Protein AF-0000000066877853 (afdb_homodimer)

Sequence (380 aa):
MTELADKKSDDESFGIFQPLDYSFLNIKNLSDLPVCSPRIIPSINSVIKKDINGKWISQTLKINNNQIEDISTLPIVVYELLGDTSNLTWLDLSCNNIPSIPNSFSSLKHLKIIYMHGNKIATFQEVIKLRQLPKLTKLTLHGNPIEKEKGYFHTVLSILPNLVTLDFTGISRADKQTAALIRRPGQNKHMTELADKKSDDESFGIFQPLDYSFLNIKNLSDLPVCSPRIIPSINSVIKKDINGKWISQTLKINNNQIEDISTLPIVVYELLGDTSNLTWLDLSCNNIPSIPNSFSSLKHLKIIYMHGNKIATFQEVIKLRQLPKLTKLTLHGNPIEKEKGYFHTVLSILPNLVTLDFTGISRADKQTAALIRRPGQNKH

Nearest PDB structures (foldseek):
  8axj-assembly1_A  TM=9.247E-01  e=4.034E-09  Trypanosoma brucei brucei TREU927
  7evo-assembly1_F  TM=8.027E-01  e=3.132E-08  Homo sapiens
  6f4j-assembly2_B  TM=7.602E-01  e=1.054E-08  Drosophila melanogaster
  8c6j-assembly1_W  TM=7.806E-01  e=1.282E-07  Homo sapiens
  6mky-assembly1_A  TM=6.432E-01  e=9.276E-09  Homo sapiens

InterPro domains:
  IPR001611 Leucine-rich repeat [PF13855] (60-121)
  IPR001611 Leucine-rich repeat [PS51450] (87-108)
  IPR032675 Leucine-rich repeat domain superfamily [G3DSA:3.80.10.10] (17-189)

Solvent-accessible surface area (backbone atoms only — not comparable to full-atom values): 20654 Å² total; per-residue (Å²): 137,80,79,75,71,76,72,68,65,83,70,69,74,67,68,85,55,52,66,45,34,47,52,52,64,70,44,50,52,63,85,49,52,83,79,49,80,57,63,77,56,80,44,89,84,48,70,77,50,62,49,97,86,68,20,40,56,40,34,31,44,32,49,22,48,29,51,33,44,63,63,63,59,44,58,59,45,40,27,68,42,42,66,36,39,70,46,37,30,35,40,32,49,22,37,30,48,33,49,66,65,51,77,55,54,50,65,36,45,43,27,29,33,42,36,42,22,35,24,44,36,57,52,67,72,45,57,52,58,54,58,55,30,78,47,40,26,36,40,30,47,52,55,14,60,33,57,74,41,88,59,36,70,43,52,51,36,40,64,42,70,67,44,46,26,51,61,87,33,71,60,50,72,68,52,50,54,56,9,53,54,64,68,55,65,84,80,62,89,120,138,81,80,75,74,77,73,69,68,84,70,68,77,69,67,87,55,52,64,45,33,46,52,52,65,70,42,51,53,60,86,51,51,83,79,46,80,57,63,78,54,81,44,88,84,48,70,77,49,60,49,98,86,68,19,39,56,38,35,30,43,33,49,22,46,30,52,33,44,62,63,62,59,45,57,59,44,38,27,68,43,42,66,36,38,70,45,37,31,35,40,32,50,22,38,30,48,34,50,66,63,51,76,54,54,50,66,37,45,43,26,29,32,40,34,40,21,34,25,44,36,57,53,68,72,46,58,52,59,54,60,53,30,79,48,39,26,35,40,28,46,52,56,14,60,33,56,74,42,86,59,37,69,42,51,51,37,40,64,41,70,65,44,46,27,51,63,89,33,70,60,48,71,67,52,50,53,55,9,54,55,65,68,54,67,86,77,63,90,121

Radius of gyration: 23.21 Å; Cα contacts (8 Å, |Δi|>4): 748; chains: 2; bounding box: 74×70×71 Å

Foldseek 3Di:
DDPPPPCPPPPVPPPPADAQAQAPVQDADLVCVLVDHTDDDPPPPDDFDADPVRATQGQHYHHAHYAYADCLCVQVSCCSRHVALLSHAYYEHDQYAYAADDLSCLRNQNHAEYEHANYAHADCVRLLSCVSRPNHAYYEHHNYNLVPDPPSQLCSCLSPVNHQYYNNDGDDPVSSVVSVVVNDPPPDDD/DDPPPPCPPPPPPPPPADAQAQAPVQDAELVCVLVDHTDDDPPPPDDFDADPVRATQGQHYHHAHYAYADCLCVQVSCCSRHVALLSHAYYEHDQYAYAADDLSCLRNQNHAEYEHANYAHADCVRLLSCVSRPNHAYYEHHNYNLVPDPPSQLCSCLSPVNHQYYNNDGDDPVSSVVSVVVNDPPPDDD

Organism: Schistosoma mansoni (NCBI:txid6183)

Secondary structure (DSSP, 8-state):
----------------PPPEE-TTS----GGGGGGSPPPP---TT-PPPB-TTS-B--SEEE--SS-----TTHHHHHHHHHS-GGG--EEE--SS------GGGGG-TT--EEE--SS----HHHHHGGGG-TT--EEE-TTSGGGGSTTHHHHHHHH-TT-SEETTEEPPHHHHHHHHHHHS------/----------------PPPEE-TTS----GGGGGGSPPPP---TT-PPPB-TTS-B--SEEE--SS-----TTHHHHHHHHHS-GGG--EEE--SS------GGGGG-TT--EEE--SS----HHHHHGGGG-TT--EEE-TTSGGGGSTTHHHHHHHH-TT-SEETTEEPPHHHHHHHHHHHS------

Structure (mmCIF, N/CA/C/O backbone):
data_AF-0000000066877853-model_v1
#
loop_
_entity.id
_entity.type
_entity.pdbx_description
1 polymer 'Leucine-rich repeat-containing protein 51'
#
loop_
_atom_site.group_PDB
_atom_site.id
_atom_site.type_symbol
_atom_site.label_atom_id
_atom_site.label_alt_id
_atom_site.label_comp_id
_atom_site.label_asym_id
_atom_site.label_entity_id
_atom_site.label_seq_id
_atom_site.pdbx_PDB_ins_code
_atom_site.Cartn_x
_atom_site.Cartn_y
_atom_site.Cartn_z
_atom_site.occupancy
_atom_site.B_iso_or_equiv
_atom_site.auth_seq_id
_atom_site.auth_comp_id
_atom_site.auth_asym_id
_atom_site.auth_atom_id
_atom_site.pdbx_PDB_model_num
ATOM 1 N N . MET A 1 1 ? 7.5 -40.062 33.75 1 27.39 1 MET A N 1
ATOM 2 C CA . MET A 1 1 ? 8.688 -39.281 33.406 1 27.39 1 MET A CA 1
ATOM 3 C C . MET A 1 1 ? 8.555 -38.656 32 1 27.39 1 MET A C 1
ATOM 5 O O . MET A 1 1 ? 8.883 -39.312 31 1 27.39 1 MET A O 1
ATOM 9 N N . THR A 1 2 ? 7.441 -37.969 31.719 1 29.34 2 THR A N 1
ATOM 10 C CA . THR A 1 2 ? 6.773 -37.531 30.5 1 29.34 2 THR A CA 1
ATOM 11 C C . THR A 1 2 ? 7.609 -36.5 29.766 1 29.34 2 THR A C 1
ATOM 13 O O . THR A 1 2 ? 7.969 -35.469 30.328 1 29.34 2 THR A O 1
ATOM 16 N N . GLU A 1 3 ? 8.453 -36.938 28.734 1 29.39 3 GLU A N 1
ATOM 17 C CA . GLU A 1 3 ? 9.375 -36.219 27.875 1 29.39 3 GLU A CA 1
ATOM 18 C C . GLU A 1 3 ? 8.695 -35 27.25 1 29.39 3 GLU A C 1
ATOM 20 O O . GLU A 1 3 ? 7.715 -35.156 26.516 1 29.39 3 GLU A O 1
ATOM 25 N N . LEU A 1 4 ? 8.5 -33.938 28.062 1 26.89 4 LEU A N 1
ATOM 26 C CA . LEU A 1 4 ? 8.047 -32.625 27.578 1 26.89 4 LEU A CA 1
ATOM 27 C C . LEU A 1 4 ? 8.781 -32.25 26.297 1 26.89 4 LEU A C 1
ATOM 29 O O . LEU A 1 4 ? 9.992 -32 26.328 1 26.89 4 LEU A O 1
ATOM 33 N N . ALA A 1 5 ? 8.414 -32.938 25.219 1 30.2 5 ALA A N 1
ATOM 34 C CA . ALA A 1 5 ? 8.93 -32.625 23.891 1 30.2 5 ALA A CA 1
ATOM 35 C C . ALA A 1 5 ? 9.039 -31.109 23.688 1 30.2 5 ALA A C 1
ATOM 37 O O . ALA A 1 5 ? 8.094 -30.375 23.953 1 30.2 5 ALA A O 1
ATOM 38 N N . ASP A 1 6 ? 10.25 -30.562 23.875 1 29.42 6 ASP A N 1
ATOM 39 C CA . ASP A 1 6 ? 10.719 -29.219 23.609 1 29.42 6 ASP A CA 1
ATOM 40 C C . ASP A 1 6 ? 10.195 -28.719 22.266 1 29.42 6 ASP A C 1
ATOM 42 O O . ASP A 1 6 ? 10.617 -29.188 21.203 1 29.42 6 ASP A O 1
ATOM 46 N N . LYS A 1 7 ? 8.875 -28.609 22.141 1 27.59 7 LYS A N 1
ATOM 47 C CA . LYS A 1 7 ? 8.312 -27.969 20.969 1 27.59 7 LYS A CA 1
ATOM 48 C C . LYS A 1 7 ? 9.094 -26.703 20.609 1 27.59 7 LYS A C 1
ATOM 50 O O . LYS A 1 7 ? 8.805 -25.625 21.141 1 27.59 7 LYS A O 1
ATOM 55 N N . LYS A 1 8 ? 10.422 -26.766 20.734 1 31.17 8 LYS A N 1
ATOM 56 C CA . LYS A 1 8 ? 11.133 -25.672 20.078 1 31.17 8 LYS A CA 1
ATOM 57 C C . LYS A 1 8 ? 10.492 -25.328 18.734 1 31.17 8 LYS A C 1
ATOM 59 O O . LYS A 1 8 ? 10.445 -26.156 17.828 1 31.17 8 LYS A O 1
ATOM 64 N N . SER A 1 9 ? 9.414 -24.703 18.781 1 30.25 9 SER A N 1
ATOM 65 C CA . SER A 1 9 ? 8.766 -24.125 17.609 1 30.25 9 SER A CA 1
ATOM 66 C C . SER A 1 9 ? 9.789 -23.719 16.547 1 30.25 9 SER A C 1
ATOM 68 O O . SER A 1 9 ? 10.883 -23.266 16.891 1 30.25 9 SER A O 1
ATOM 70 N N . ASP A 1 10 ? 10.031 -24.422 15.492 1 32.09 10 ASP A N 1
ATOM 71 C CA . ASP A 1 10 ? 10.781 -24.062 14.297 1 32.09 10 ASP A CA 1
ATOM 72 C C . ASP A 1 10 ? 10.75 -22.547 14.078 1 32.09 10 ASP A C 1
ATOM 74 O O . ASP A 1 10 ? 9.773 -22 13.547 1 32.09 10 ASP A O 1
ATOM 78 N N . ASP A 1 11 ? 11.031 -21.719 15.047 1 33.88 11 ASP A N 1
ATOM 79 C CA . ASP A 1 11 ? 11.43 -20.328 14.898 1 33.88 11 ASP A CA 1
ATOM 80 C C . ASP A 1 11 ? 12.328 -20.141 13.68 1 33.88 11 ASP A C 1
ATOM 82 O O . ASP A 1 11 ? 13.539 -20.375 13.75 1 33.88 11 ASP A O 1
ATOM 86 N N . GLU A 1 12 ? 12.094 -20.719 12.477 1 36.66 12 GLU A N 1
ATOM 87 C CA . GLU A 1 12 ? 12.852 -20.359 11.273 1 36.66 12 GLU A CA 1
ATOM 88 C C . GLU A 1 12 ? 13.398 -18.938 11.375 1 36.66 12 GLU A C 1
ATOM 90 O O . GLU A 1 12 ? 12.672 -18 11.75 1 36.66 12 GLU A O 1
ATOM 95 N N . SER A 1 13 ? 14.469 -18.672 11.859 1 37.09 13 SER A N 1
ATOM 96 C CA . SER A 1 13 ? 15.289 -17.484 11.664 1 37.09 13 SER A CA 1
ATOM 97 C C . SER A 1 13 ? 14.969 -16.797 10.344 1 37.09 13 SER A C 1
ATOM 99 O O . SER A 1 13 ? 15.359 -17.281 9.281 1 37.09 13 SER A O 1
ATOM 101 N N . PHE A 1 14 ? 13.844 -16.656 9.938 1 40.31 14 PHE A N 1
ATOM 102 C CA . PHE A 1 14 ? 13.594 -15.836 8.758 1 40.31 14 PHE A CA 1
ATOM 103 C C . PHE A 1 14 ? 14.555 -14.656 8.703 1 40.31 14 PHE A C 1
ATOM 105 O O . PHE A 1 14 ? 14.484 -13.75 9.539 1 40.31 14 PHE A O 1
ATOM 112 N N . GLY A 1 15 ? 15.797 -14.906 8.555 1 48.47 15 GLY A N 1
ATOM 113 C CA . GLY A 1 15 ? 16.656 -13.766 8.25 1 48.47 15 GLY A CA 1
ATOM 114 C C . GLY A 1 15 ? 15.906 -12.633 7.578 1 48.47 15 GLY A C 1
ATOM 115 O O . GLY A 1 15 ? 14.914 -12.859 6.879 1 48.47 15 GLY A O 1
ATOM 116 N N . ILE A 1 16 ? 15.797 -11.523 8.18 1 60.5 16 ILE A N 1
ATOM 117 C CA . ILE A 1 16 ? 15.125 -10.328 7.691 1 60.5 16 ILE A CA 1
ATOM 118 C C . ILE A 1 16 ? 15.547 -10.047 6.25 1 60.5 16 ILE A C 1
ATOM 120 O O . ILE A 1 16 ? 16.703 -9.711 5.992 1 60.5 16 ILE A O 1
ATOM 124 N N . PHE A 1 17 ? 14.969 -10.805 5.289 1 75.19 17 PHE A N 1
ATOM 125 C CA . PHE A 1 17 ? 15.25 -10.516 3.889 1 75.19 17 PHE A CA 1
ATOM 126 C C . PHE A 1 17 ? 14.664 -9.164 3.484 1 75.19 17 PHE A C 1
ATOM 128 O O . PHE A 1 17 ? 13.547 -8.828 3.865 1 75.19 17 PHE A O 1
ATOM 135 N N . GLN A 1 18 ? 15.578 -8.438 2.961 1 83.81 18 GLN A N 1
ATOM 136 C CA . GLN A 1 18 ? 15.102 -7.195 2.367 1 83.81 18 GLN A CA 1
ATOM 137 C C . GLN A 1 18 ? 14.312 -7.461 1.091 1 83.81 18 GLN A C 1
ATOM 139 O O . GLN A 1 18 ? 14.656 -8.352 0.314 1 83.81 18 GLN A O 1
ATOM 144 N N . PRO A 1 19 ? 13.297 -6.746 0.874 1 90.81 19 PRO A N 1
ATOM 145 C CA . PRO A 1 19 ? 12.516 -6.941 -0.349 1 90.81 19 PRO A CA 1
ATOM 146 C C . PRO A 1 19 ? 13.258 -6.484 -1.604 1 90.81 19 PRO A C 1
ATOM 148 O O . PRO A 1 19 ? 14.031 -5.527 -1.552 1 90.81 19 PRO A O 1
ATOM 151 N N . LEU A 1 20 ? 13.062 -7.258 -2.631 1 93.81 20 LEU A N 1
ATOM 152 C CA . LEU A 1 20 ? 13.453 -6.805 -3.961 1 93.81 20 LEU A CA 1
ATOM 153 C C . LEU A 1 20 ? 12.383 -5.902 -4.559 1 93.81 20 LEU A C 1
ATOM 155 O O . LEU A 1 20 ? 11.305 -6.371 -4.926 1 93.81 20 LEU A O 1
ATOM 159 N N . ASP A 1 21 ? 12.719 -4.602 -4.68 1 94.12 21 ASP A N 1
ATOM 160 C CA . ASP A 1 21 ? 11.688 -3.59 -4.898 1 94.12 21 ASP A CA 1
ATOM 161 C C . ASP A 1 21 ? 11.82 -2.957 -6.281 1 94.12 21 ASP A C 1
ATOM 163 O O . ASP A 1 21 ? 12.812 -2.283 -6.566 1 94.12 21 ASP A O 1
ATOM 167 N N . TYR A 1 22 ? 10.82 -3.174 -7.168 1 96.19 22 TYR A N 1
ATOM 168 C CA . TYR A 1 22 ? 10.734 -2.557 -8.484 1 96.19 22 TYR A CA 1
ATOM 169 C C . TYR A 1 22 ? 9.508 -1.655 -8.586 1 96.19 22 TYR A C 1
ATOM 171 O O . TYR A 1 22 ? 8.945 -1.49 -9.672 1 96.19 22 TYR A O 1
ATOM 179 N N . SER A 1 23 ? 9.078 -1.119 -7.422 1 95.56 23 SER A N 1
ATOM 180 C CA . SER A 1 23 ? 7.902 -0.254 -7.434 1 95.56 23 SER A CA 1
ATOM 181 C C . SER A 1 23 ? 8.219 1.097 -8.07 1 95.56 23 SER A C 1
ATOM 183 O O . SER A 1 23 ? 9.344 1.593 -7.961 1 95.56 23 SER A O 1
ATOM 185 N N . PHE A 1 24 ? 7.227 1.655 -8.797 1 94.38 24 PHE A N 1
ATOM 186 C CA . PHE A 1 24 ? 7.258 3.006 -9.352 1 94.38 24 PHE A CA 1
ATOM 187 C C . PHE A 1 24 ? 8.406 3.162 -10.344 1 94.38 24 PHE A C 1
ATOM 189 O O . PHE A 1 24 ? 9.125 4.164 -10.312 1 94.38 24 PHE A O 1
ATOM 196 N N . LEU A 1 25 ? 8.625 2.139 -11.172 1 93.88 25 LEU A N 1
ATOM 197 C CA . LEU A 1 25 ? 9.695 2.227 -12.164 1 93.88 25 LEU A CA 1
ATOM 198 C C . LEU A 1 25 ? 9.125 2.303 -13.57 1 93.88 25 LEU A C 1
ATOM 200 O O . LEU A 1 25 ? 9.859 2.174 -14.555 1 93.88 25 LEU A O 1
ATOM 204 N N . ASN A 1 26 ? 7.758 2.455 -13.641 1 94.44 26 ASN A N 1
ATOM 205 C CA . ASN A 1 26 ? 7.055 2.59 -14.914 1 94.44 26 ASN A CA 1
ATOM 206 C C . ASN A 1 26 ? 7.305 1.388 -15.82 1 94.44 26 ASN A C 1
ATOM 208 O O . ASN A 1 26 ? 7.516 1.546 -17.031 1 94.44 26 ASN A O 1
ATOM 212 N N . ILE A 1 27 ? 7.363 0.195 -15.266 1 96.56 27 ILE A N 1
ATOM 213 C CA . ILE A 1 27 ? 7.598 -1.048 -15.992 1 96.56 27 ILE A CA 1
ATOM 214 C C . ILE A 1 27 ? 6.316 -1.482 -16.703 1 96.56 27 ILE A C 1
ATOM 216 O O . ILE A 1 27 ? 5.238 -1.47 -16.094 1 96.56 27 ILE A O 1
ATOM 220 N N . LYS A 1 28 ? 6.465 -1.905 -17.922 1 97.38 28 LYS A N 1
ATOM 221 C CA . LYS A 1 28 ? 5.316 -2.357 -18.688 1 97.38 28 LYS A CA 1
ATOM 222 C C . LYS A 1 28 ? 5.352 -3.869 -18.906 1 97.38 28 LYS A C 1
ATOM 224 O O . LYS A 1 28 ? 4.312 -4.531 -18.859 1 97.38 28 LYS A O 1
ATOM 229 N N . ASN A 1 29 ? 6.609 -4.293 -19.094 1 96.81 29 ASN A N 1
ATOM 230 C CA . ASN A 1 29 ? 6.805 -5.711 -19.359 1 96.81 29 ASN A CA 1
ATOM 231 C C . ASN A 1 29 ? 7.633 -6.387 -18.281 1 96.81 29 ASN A C 1
ATOM 233 O O . ASN A 1 29 ? 8.742 -5.945 -17.969 1 96.81 29 ASN A O 1
ATOM 237 N N . LEU A 1 30 ? 7.129 -7.457 -17.781 1 95.75 30 LEU A N 1
ATOM 238 C CA . LEU A 1 30 ? 7.809 -8.172 -16.703 1 95.75 30 LEU A CA 1
ATOM 239 C C . LEU A 1 30 ? 9.18 -8.656 -17.156 1 95.75 30 LEU A C 1
ATOM 241 O O . LEU A 1 30 ? 10.117 -8.695 -16.359 1 95.75 30 LEU A O 1
ATOM 245 N N . SER A 1 31 ? 9.234 -9 -18.375 1 93.19 31 SER A N 1
ATOM 246 C CA . SER A 1 31 ? 10.477 -9.547 -18.906 1 93.19 31 SER A CA 1
ATOM 247 C C . SER A 1 31 ? 11.617 -8.539 -18.828 1 93.19 31 SER A C 1
ATOM 249 O O . SER A 1 31 ? 12.781 -8.898 -18.984 1 93.19 31 SER A O 1
ATOM 251 N N . ASP A 1 32 ? 11.312 -7.305 -18.516 1 94.25 32 ASP A N 1
ATOM 252 C CA . ASP A 1 32 ? 12.328 -6.258 -18.422 1 94.25 32 ASP A CA 1
ATOM 253 C C . ASP A 1 32 ? 12.945 -6.223 -17.031 1 94.25 32 ASP A C 1
ATOM 255 O O . ASP A 1 32 ? 13.992 -5.602 -16.828 1 94.25 32 ASP A O 1
ATOM 259 N N . LEU A 1 33 ? 12.406 -6.848 -16.078 1 94.62 33 LEU A N 1
ATOM 260 C CA . LEU A 1 33 ? 12.797 -6.703 -14.68 1 94.62 33 LEU A CA 1
ATOM 261 C C . LEU A 1 33 ? 14.242 -7.156 -14.469 1 94.62 33 LEU A C 1
ATOM 263 O O . LEU A 1 33 ? 15.023 -6.461 -13.82 1 94.62 33 LEU A O 1
ATOM 267 N N . PRO A 1 34 ? 14.641 -8.289 -15.102 1 91.81 34 PRO A N 1
ATOM 268 C CA . PRO A 1 34 ? 15.992 -8.773 -14.812 1 91.81 34 PRO A CA 1
ATOM 269 C C . PRO A 1 34 ? 17.078 -7.836 -15.328 1 91.81 34 PRO A C 1
ATOM 271 O O . PRO A 1 34 ? 18.219 -7.891 -14.859 1 91.81 34 PRO A O 1
ATOM 274 N N . VAL A 1 35 ? 16.75 -6.98 -16.203 1 91.75 35 VAL A N 1
ATOM 275 C CA . VAL A 1 35 ? 17.766 -6.082 -16.75 1 91.75 35 VAL A CA 1
ATOM 276 C C . VAL A 1 35 ? 17.641 -4.707 -16.094 1 91.75 35 VAL A C 1
ATOM 278 O O . VAL A 1 35 ? 18.484 -3.832 -16.312 1 91.75 35 VAL A O 1
ATOM 281 N N . CYS A 1 36 ? 16.688 -4.512 -15.297 1 91.44 36 CYS A N 1
ATOM 282 C CA . CYS A 1 36 ? 16.484 -3.266 -14.57 1 91.44 36 CYS A CA 1
ATOM 283 C C . CYS A 1 36 ? 17.109 -3.338 -13.18 1 91.44 36 CYS A C 1
ATOM 285 O O . CYS A 1 36 ? 17.172 -4.41 -12.578 1 91.44 36 CYS A O 1
ATOM 287 N N . SER A 1 37 ? 17.562 -2.273 -12.703 1 90.75 37 SER A N 1
ATOM 288 C CA . SER A 1 37 ? 18.047 -2.201 -11.328 1 90.75 37 SER A CA 1
ATOM 289 C C . SER A 1 37 ? 16.891 -1.958 -10.352 1 90.75 37 SER A C 1
ATOM 291 O O . SER A 1 37 ? 16.062 -1.07 -10.57 1 90.75 37 SER A O 1
ATOM 293 N N . PRO A 1 38 ? 16.859 -2.764 -9.344 1 91.75 38 PRO A N 1
ATOM 294 C CA . PRO A 1 38 ? 15.836 -2.494 -8.336 1 91.75 38 PRO A CA 1
ATOM 295 C C . PRO A 1 38 ? 16.062 -1.176 -7.598 1 91.75 38 PRO A C 1
ATOM 297 O O . PRO A 1 38 ? 17.141 -0.583 -7.711 1 91.75 38 PRO A O 1
ATOM 300 N N . ARG A 1 39 ? 15.008 -0.793 -6.938 1 87.38 39 ARG A N 1
ATOM 301 C CA . ARG A 1 39 ? 15.133 0.405 -6.113 1 87.38 39 ARG A CA 1
ATOM 302 C C . ARG A 1 39 ? 16.188 0.209 -5.02 1 87.38 39 ARG A C 1
ATOM 304 O O . ARG A 1 39 ? 16.281 -0.872 -4.434 1 87.38 39 ARG A O 1
ATOM 311 N N . ILE A 1 40 ? 16.906 1.232 -4.875 1 75.94 40 ILE A N 1
ATOM 312 C CA . ILE A 1 40 ? 18 1.168 -3.9 1 75.94 40 ILE A CA 1
ATOM 313 C C . ILE A 1 40 ? 17.5 1.653 -2.541 1 75.94 40 ILE A C 1
ATOM 315 O O . ILE A 1 40 ? 16.781 2.656 -2.457 1 75.94 40 ILE A O 1
ATOM 319 N N . ILE A 1 41 ? 17.656 0.893 -1.6 1 69.62 41 ILE A N 1
ATOM 320 C CA . ILE A 1 41 ? 17.422 1.319 -0.224 1 69.62 41 ILE A CA 1
ATOM 321 C C . ILE A 1 41 ? 18.672 2.006 0.32 1 69.62 41 ILE A C 1
ATOM 323 O O . ILE A 1 41 ? 19.719 1.367 0.493 1 69.62 41 ILE A O 1
ATOM 327 N N . PRO A 1 42 ? 18.547 3.283 0.336 1 67.88 42 PRO A N 1
ATOM 328 C CA . PRO A 1 42 ? 19.781 3.996 0.676 1 67.88 42 PRO A CA 1
ATOM 329 C C . PRO A 1 42 ? 20.25 3.73 2.107 1 67.88 42 PRO A C 1
ATOM 331 O O . PRO A 1 42 ? 21.359 4.094 2.477 1 67.88 42 PRO A O 1
ATOM 334 N N . SER A 1 43 ? 19.422 2.951 2.75 1 64.81 43 SER A N 1
ATOM 335 C CA . SER A 1 43 ? 19.875 2.754 4.125 1 64.81 43 SER A CA 1
ATOM 336 C C . SER A 1 43 ? 21.188 1.978 4.164 1 64.81 43 SER A C 1
ATOM 338 O O . SER A 1 43 ? 21.375 1.016 3.416 1 64.81 43 SER A O 1
ATOM 340 N N . ILE A 1 44 ? 22.172 2.596 4.781 1 58.53 44 ILE A N 1
ATOM 341 C CA . ILE A 1 44 ? 23.531 2.059 4.879 1 58.53 44 ILE A CA 1
ATOM 342 C C . ILE A 1 44 ? 23.469 0.566 5.199 1 58.53 44 ILE A C 1
ATOM 344 O O . ILE A 1 44 ? 24.312 -0.205 4.746 1 58.53 44 ILE A O 1
ATOM 348 N N . ASN A 1 45 ? 22.547 0.092 5.859 1 59.5 45 ASN A N 1
ATOM 349 C CA . ASN A 1 45 ? 22.484 -1.285 6.336 1 59.5 45 ASN A CA 1
ATOM 350 C C . ASN A 1 45 ? 21.641 -2.162 5.426 1 59.5 45 ASN A C 1
ATOM 352 O O . ASN A 1 45 ? 21.516 -3.369 5.648 1 59.5 45 ASN A O 1
ATOM 356 N N . SER A 1 46 ? 21.172 -1.428 4.383 1 64 46 SER A N 1
ATOM 357 C CA . SER A 1 46 ? 20.172 -2.252 3.707 1 64 46 SER A CA 1
ATOM 358 C C . SER A 1 46 ? 20.625 -2.633 2.305 1 64 46 SER A C 1
ATOM 360 O O . SER A 1 46 ? 20.625 -1.797 1.397 1 64 46 SER A O 1
ATOM 362 N N . VAL A 1 47 ? 21.609 -3.549 2.207 1 71.12 47 VAL A N 1
ATOM 363 C CA . VAL A 1 47 ? 21.969 -4.047 0.885 1 71.12 47 VAL A CA 1
ATOM 364 C C . VAL A 1 47 ? 21.375 -5.43 0.664 1 71.12 47 VAL A C 1
ATOM 366 O O . VAL A 1 47 ? 21.375 -6.27 1.567 1 71.12 47 VAL A O 1
ATOM 369 N N . ILE A 1 48 ? 20.703 -5.508 -0.41 1 83.81 48 ILE A N 1
ATOM 370 C CA . ILE A 1 48 ? 20.25 -6.836 -0.793 1 83.81 48 ILE A CA 1
ATOM 371 C C . ILE A 1 48 ? 21.406 -7.637 -1.371 1 83.81 48 ILE A C 1
ATOM 373 O O . ILE A 1 48 ? 22.125 -7.156 -2.254 1 83.81 48 ILE A O 1
ATOM 377 N N . LYS A 1 49 ? 21.578 -8.805 -0.829 1 87.75 49 LYS A N 1
ATOM 378 C CA . LYS A 1 49 ? 22.719 -9.633 -1.222 1 87.75 49 LYS A CA 1
ATOM 379 C C . LYS A 1 49 ? 22.359 -10.539 -2.393 1 87.75 49 LYS A C 1
ATOM 381 O O . LYS A 1 49 ? 21.172 -10.781 -2.662 1 87.75 49 LYS A O 1
ATOM 386 N N . LYS A 1 50 ? 23.438 -10.938 -3.064 1 92.75 50 LYS A N 1
ATOM 387 C CA . LYS A 1 50 ? 23.312 -11.93 -4.129 1 92.75 50 LYS A CA 1
ATOM 388 C C . LYS A 1 50 ? 24.078 -13.203 -3.779 1 92.75 50 LYS A C 1
ATOM 390 O O . LYS A 1 50 ? 25.078 -13.156 -3.061 1 92.75 50 LYS A O 1
ATOM 395 N N . ASP A 1 51 ? 23.547 -14.367 -4.262 1 93.56 51 ASP A N 1
ATOM 396 C CA . ASP A 1 51 ? 24.234 -15.633 -4.027 1 93.56 51 ASP A CA 1
ATOM 397 C C . ASP A 1 51 ? 25.375 -15.836 -5.023 1 93.56 51 ASP A C 1
ATOM 399 O O . ASP A 1 51 ? 25.703 -14.93 -5.793 1 93.56 51 ASP A O 1
ATOM 403 N N . ILE A 1 52 ? 25.984 -16.953 -4.992 1 94.81 52 ILE A N 1
ATOM 404 C CA . ILE A 1 52 ? 27.172 -17.25 -5.781 1 94.81 52 ILE A CA 1
ATOM 405 C C . ILE A 1 52 ? 26.828 -17.25 -7.266 1 94.81 52 ILE A C 1
ATOM 407 O O . ILE A 1 52 ? 27.688 -17.031 -8.117 1 94.81 52 ILE A O 1
ATOM 411 N N . ASN A 1 53 ? 25.578 -17.5 -7.594 1 95.25 53 ASN A N 1
ATOM 412 C CA . ASN A 1 53 ? 25.125 -17.547 -8.984 1 95.25 53 ASN A CA 1
ATOM 413 C C . ASN A 1 53 ? 24.594 -16.203 -9.453 1 95.25 53 ASN A C 1
ATOM 415 O O . ASN A 1 53 ? 24.047 -16.094 -10.555 1 95.25 53 ASN A O 1
ATOM 419 N N . GLY A 1 54 ? 24.594 -15.203 -8.594 1 94.62 54 GLY A N 1
ATOM 420 C CA . GLY A 1 54 ? 24.172 -13.867 -8.977 1 94.62 54 GLY A CA 1
ATOM 421 C C . GLY A 1 54 ? 22.688 -13.633 -8.773 1 94.62 54 GLY A C 1
ATOM 422 O O . GLY A 1 54 ? 22.125 -12.664 -9.305 1 94.62 54 GLY A O 1
ATOM 423 N N . LYS A 1 55 ? 22.109 -14.492 -8.055 1 95.81 55 LYS A N 1
ATOM 424 C CA . LYS A 1 55 ? 20.672 -14.344 -7.793 1 95.81 55 LYS A CA 1
ATOM 425 C C . LYS A 1 55 ? 20.438 -13.609 -6.48 1 95.81 55 LYS A C 1
ATOM 427 O O . LYS A 1 55 ? 21.172 -13.805 -5.508 1 95.81 55 LYS A O 1
ATOM 432 N N . TRP A 1 56 ? 19.391 -12.805 -6.488 1 94.44 56 TRP A N 1
ATOM 433 C CA . TRP A 1 56 ? 19.062 -12.031 -5.293 1 94.44 56 TRP A CA 1
ATOM 434 C C . TRP A 1 56 ? 18.594 -12.938 -4.164 1 94.44 56 TRP A C 1
ATOM 436 O O . TRP A 1 56 ? 17.812 -13.867 -4.391 1 94.44 56 TRP A O 1
ATOM 446 N N . ILE A 1 57 ? 19.078 -12.625 -3.041 1 93.81 57 ILE A N 1
ATOM 447 C CA . ILE A 1 57 ? 18.609 -13.344 -1.86 1 93.81 57 ILE A CA 1
ATOM 448 C C . ILE A 1 57 ? 17.453 -12.578 -1.212 1 93.81 57 ILE A C 1
ATOM 450 O O . ILE A 1 57 ? 17.672 -11.703 -0.372 1 93.81 57 ILE A O 1
A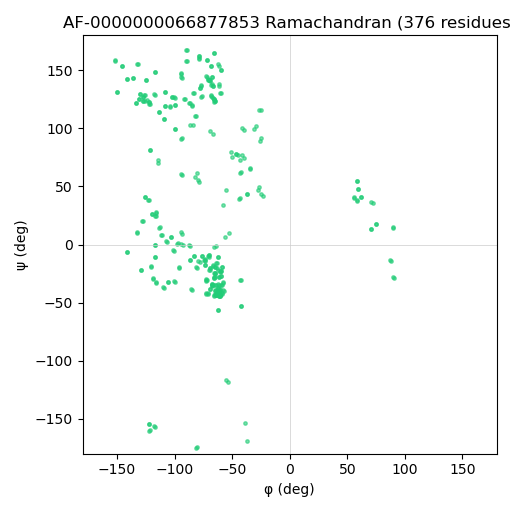TOM 454 N N . SER A 1 58 ? 16.25 -12.852 -1.565 1 94.44 58 SER A N 1
ATOM 455 C CA . SER A 1 58 ? 15.023 -12.234 -1.057 1 94.44 58 SER A CA 1
ATOM 456 C C . SER A 1 58 ? 13.844 -13.195 -1.146 1 94.44 58 SER A C 1
ATOM 458 O O . SER A 1 58 ? 13.898 -14.195 -1.873 1 94.44 58 SER A O 1
ATOM 460 N N . GLN A 1 59 ? 12.906 -12.875 -0.344 1 95.94 59 GLN A N 1
ATOM 461 C CA . GLN A 1 59 ? 11.672 -13.656 -0.389 1 95.94 59 GLN A CA 1
ATOM 462 C C . GLN A 1 59 ? 10.492 -12.789 -0.795 1 95.94 59 GLN A C 1
ATOM 464 O O . GLN A 1 59 ? 9.352 -13.258 -0.83 1 95.94 59 GLN A O 1
ATOM 469 N N . THR A 1 60 ? 10.766 -11.562 -1.017 1 95.5 60 THR A N 1
ATOM 470 C CA . THR A 1 60 ? 9.734 -10.578 -1.316 1 95.5 60 THR A CA 1
ATOM 471 C C . THR A 1 60 ? 10.047 -9.844 -2.617 1 95.5 60 THR A C 1
ATOM 473 O O . THR A 1 60 ? 11.172 -9.398 -2.826 1 95.5 60 THR A O 1
ATOM 476 N N . LEU A 1 61 ? 9.062 -9.828 -3.486 1 97 61 LEU A N 1
ATOM 477 C CA . LEU A 1 61 ? 9.172 -9.086 -4.738 1 97 61 LEU A CA 1
ATOM 478 C C . LEU A 1 61 ? 8.062 -8.047 -4.852 1 97 61 LEU A C 1
ATOM 480 O O . LEU A 1 61 ? 6.875 -8.383 -4.773 1 97 61 LEU A O 1
ATOM 484 N N . LYS A 1 62 ? 8.492 -6.816 -4.98 1 96.69 62 LYS A N 1
ATOM 485 C CA . LYS A 1 62 ? 7.543 -5.715 -5.141 1 96.69 62 LYS A CA 1
ATOM 486 C C . LYS A 1 62 ? 7.574 -5.164 -6.562 1 96.69 62 LYS A C 1
ATOM 488 O O . LYS A 1 62 ? 8.617 -4.711 -7.035 1 96.69 62 LYS A O 1
ATOM 493 N N . ILE A 1 63 ? 6.438 -5.258 -7.215 1 97.88 63 ILE A N 1
ATOM 494 C CA . ILE A 1 63 ? 6.312 -4.758 -8.578 1 97.88 63 ILE A CA 1
ATOM 495 C C . ILE A 1 63 ? 5.109 -3.818 -8.672 1 97.88 63 ILE A C 1
ATOM 497 O O . ILE A 1 63 ? 4.539 -3.643 -9.75 1 97.88 63 ILE A O 1
ATOM 501 N N . ASN A 1 64 ? 4.684 -3.314 -7.582 1 97.44 64 ASN A N 1
ATOM 502 C CA . ASN A 1 64 ? 3.486 -2.484 -7.523 1 97.44 64 ASN A CA 1
ATOM 503 C C . ASN A 1 64 ? 3.723 -1.113 -8.148 1 97.44 64 ASN A C 1
ATOM 505 O O . ASN A 1 64 ? 4.867 -0.667 -8.266 1 97.44 64 ASN A O 1
ATOM 509 N N . ASN A 1 65 ? 2.645 -0.436 -8.547 1 96.5 65 ASN A N 1
ATOM 510 C CA . ASN A 1 65 ? 2.631 0.92 -9.086 1 96.5 65 ASN A CA 1
ATOM 511 C C . ASN A 1 65 ? 3.486 1.032 -10.344 1 96.5 65 ASN A C 1
ATOM 513 O O . ASN A 1 65 ? 4.352 1.904 -10.438 1 96.5 65 ASN A O 1
ATOM 517 N N . ASN A 1 66 ? 3.258 0.075 -11.219 1 97.19 66 ASN A N 1
ATOM 518 C CA . ASN A 1 66 ? 3.783 0.071 -12.578 1 97.19 66 ASN A CA 1
ATOM 519 C C . ASN A 1 66 ? 2.662 0.015 -13.617 1 97.19 66 ASN A C 1
ATOM 521 O O . ASN A 1 66 ? 1.542 0.453 -13.344 1 97.19 66 ASN A O 1
ATOM 525 N N . GLN A 1 67 ? 2.992 -0.399 -14.82 1 97.81 67 GLN A N 1
ATOM 526 C CA . GLN A 1 67 ? 2.008 -0.474 -15.891 1 97.81 67 GLN A CA 1
ATOM 527 C C . GLN A 1 67 ? 1.923 -1.887 -16.469 1 97.81 67 GLN A C 1
ATOM 529 O O . GLN A 1 67 ? 1.799 -2.064 -17.672 1 97.81 67 GLN A O 1
ATOM 534 N N . ILE A 1 68 ? 2.018 -2.863 -15.641 1 98.19 68 ILE A N 1
ATOM 535 C CA . ILE A 1 68 ? 2.061 -4.258 -16.062 1 98.19 68 ILE A CA 1
ATOM 536 C C . ILE A 1 68 ? 0.654 -4.73 -16.422 1 98.19 68 ILE A C 1
ATOM 538 O O . ILE A 1 68 ? -0.294 -4.504 -15.672 1 98.19 68 ILE A O 1
ATOM 542 N N . GLU A 1 69 ? 0.552 -5.406 -17.516 1 98.19 69 GLU A N 1
ATOM 543 C CA . GLU A 1 69 ? -0.74 -5.918 -17.969 1 98.19 69 GLU A CA 1
ATOM 544 C C . GLU A 1 69 ? -0.746 -7.441 -18 1 98.19 69 GLU A C 1
ATOM 546 O O . GLU A 1 69 ? -1.791 -8.07 -17.812 1 98.19 69 GLU A O 1
ATOM 551 N N . ASP A 1 70 ? 0.39 -7.965 -18.297 1 97.94 70 ASP A N 1
ATOM 552 C CA . ASP A 1 70 ? 0.529 -9.406 -18.469 1 97.94 70 ASP A CA 1
ATOM 553 C C . ASP A 1 70 ? 1.57 -9.984 -17.516 1 97.94 70 ASP A C 1
ATOM 555 O O . ASP A 1 70 ? 2.734 -9.57 -17.547 1 97.94 70 ASP A O 1
ATOM 559 N N . ILE A 1 71 ? 1.111 -10.977 -16.672 1 97.56 71 ILE A N 1
ATOM 560 C CA . ILE A 1 71 ? 2.035 -11.531 -15.695 1 97.56 71 ILE A CA 1
ATOM 561 C C . ILE A 1 71 ? 2.277 -13.016 -15.992 1 97.56 71 ILE A C 1
ATOM 563 O O . ILE A 1 71 ? 2.637 -13.781 -15.094 1 97.56 71 ILE A O 1
ATOM 567 N N . SER A 1 72 ? 2.109 -13.469 -17.219 1 96.69 72 SER A N 1
ATOM 568 C CA . SER A 1 72 ? 2.256 -14.867 -17.609 1 96.69 72 SER A CA 1
ATOM 569 C C . SER A 1 72 ? 3.695 -15.344 -17.453 1 96.69 72 SER A C 1
ATOM 571 O O . SER A 1 72 ? 3.943 -16.516 -17.188 1 96.69 72 SER A O 1
ATOM 573 N N . THR A 1 73 ? 4.625 -14.414 -17.594 1 96.69 73 THR A N 1
ATOM 574 C CA . THR A 1 73 ? 6.039 -14.773 -17.562 1 96.69 73 THR A CA 1
ATOM 575 C C . THR A 1 73 ? 6.598 -14.609 -16.141 1 96.69 73 THR A C 1
ATOM 577 O O . THR A 1 73 ? 7.801 -14.758 -15.93 1 96.69 73 THR A O 1
ATOM 580 N N . LEU A 1 74 ? 5.789 -14.375 -15.141 1 97.56 74 LEU A N 1
ATOM 581 C CA . LEU A 1 74 ? 6.227 -14.07 -13.781 1 97.56 74 LEU A CA 1
ATOM 582 C C . LEU A 1 74 ? 7.086 -15.203 -13.227 1 97.56 74 LEU A C 1
ATOM 584 O O . LEU A 1 74 ? 8.164 -14.953 -12.672 1 97.56 74 LEU A O 1
ATOM 588 N N . PRO A 1 75 ? 6.68 -16.5 -13.461 1 97.12 75 PRO A N 1
ATOM 589 C CA . PRO A 1 75 ? 7.52 -17.562 -12.898 1 97.12 75 PRO A CA 1
ATOM 590 C C . PRO A 1 75 ? 8.93 -17.562 -13.477 1 97.12 75 PRO A C 1
ATOM 592 O O . PRO A 1 75 ? 9.898 -17.781 -12.75 1 97.12 75 PRO A O 1
ATOM 595 N N . ILE A 1 76 ? 9.055 -17.281 -14.711 1 97.06 76 ILE A N 1
ATOM 596 C CA . ILE A 1 76 ? 10.352 -17.219 -15.367 1 97.06 76 ILE A CA 1
ATOM 597 C C . ILE A 1 76 ? 11.172 -16.078 -14.797 1 97.06 76 ILE A C 1
ATOM 599 O O . ILE A 1 76 ? 12.352 -16.25 -14.477 1 97.06 76 ILE A O 1
ATOM 603 N N . VAL A 1 77 ? 10.523 -14.992 -14.648 1 97.5 77 VAL A N 1
ATOM 604 C CA . VAL A 1 77 ? 11.18 -13.797 -14.125 1 97.5 77 VAL A CA 1
ATOM 605 C C . VAL A 1 77 ? 11.641 -14.039 -12.695 1 97.5 77 VAL A C 1
ATOM 607 O O . VAL A 1 77 ? 12.758 -13.68 -12.32 1 97.5 77 VAL A O 1
ATOM 610 N N . VAL A 1 78 ? 10.789 -14.656 -11.906 1 97.56 78 VAL A N 1
ATOM 611 C CA . VAL A 1 78 ? 11.125 -14.969 -10.523 1 97.56 78 VAL A CA 1
ATOM 612 C C . VAL A 1 78 ? 12.344 -15.891 -10.484 1 97.56 78 VAL A C 1
ATOM 614 O O . VAL A 1 78 ? 13.266 -15.688 -9.688 1 97.56 78 VAL A O 1
ATOM 617 N N . TYR A 1 79 ? 12.352 -16.859 -11.312 1 96.88 79 TYR A N 1
ATOM 618 C CA . TYR A 1 79 ? 13.492 -17.766 -11.398 1 96.88 79 TYR A CA 1
ATOM 619 C C . TYR A 1 79 ? 14.758 -17 -11.773 1 96.88 79 TYR A C 1
ATOM 621 O O . TYR A 1 79 ? 15.828 -17.234 -11.195 1 96.88 79 TYR A O 1
ATOM 629 N N . GLU A 1 80 ? 14.695 -16.125 -12.695 1 97.06 80 GLU A N 1
ATOM 630 C CA . GLU A 1 80 ? 15.852 -15.344 -13.133 1 97.06 80 GLU A CA 1
ATOM 631 C C . GLU A 1 80 ? 16.359 -14.43 -12.023 1 97.06 80 GLU A C 1
ATOM 633 O O . GLU A 1 80 ? 17.562 -14.211 -11.891 1 97.06 80 GLU A O 1
ATOM 638 N N . LEU A 1 81 ? 15.453 -13.945 -11.25 1 97.19 81 LEU A N 1
ATOM 639 C CA . LEU A 1 81 ? 15.82 -12.969 -10.234 1 97.19 81 LEU A CA 1
ATOM 640 C C . LEU A 1 81 ? 16.281 -13.664 -8.953 1 97.19 81 LEU A C 1
ATOM 642 O O . LEU A 1 81 ? 17.266 -13.25 -8.336 1 97.19 81 LEU A O 1
ATOM 646 N N . LEU A 1 82 ? 15.586 -14.805 -8.602 1 96.69 82 LEU A N 1
ATOM 647 C CA . LEU A 1 82 ? 15.766 -15.352 -7.262 1 96.69 82 LEU A CA 1
ATOM 648 C C . LEU A 1 82 ? 16.375 -16.75 -7.32 1 96.69 82 LEU A C 1
ATOM 650 O O . LEU A 1 82 ? 16.703 -17.328 -6.285 1 96.69 82 LEU A O 1
ATOM 654 N N . GLY A 1 83 ? 16.438 -17.328 -8.484 1 96.12 83 GLY A N 1
ATOM 655 C CA . GLY A 1 83 ? 17.078 -18.625 -8.672 1 96.12 83 GLY A CA 1
ATOM 656 C C . GLY A 1 83 ? 16.109 -19.781 -8.516 1 96.12 83 GLY A C 1
ATOM 657 O O . GLY A 1 83 ? 16.328 -20.859 -9.086 1 96.12 83 GLY A O 1
ATOM 658 N N . ASP A 1 84 ? 15.133 -19.562 -7.727 1 95.62 84 ASP A N 1
ATOM 659 C CA . ASP A 1 84 ? 14.125 -20.578 -7.461 1 95.62 84 ASP A CA 1
ATOM 660 C C . ASP A 1 84 ? 12.766 -19.953 -7.148 1 95.62 84 ASP A C 1
ATOM 662 O O . ASP A 1 84 ? 12.672 -19.062 -6.289 1 95.62 84 ASP A O 1
ATOM 666 N N . THR A 1 85 ? 11.742 -20.438 -7.785 1 95 85 THR A N 1
ATOM 667 C CA . THR A 1 85 ? 10.406 -19.891 -7.594 1 95 85 THR A CA 1
ATOM 668 C C . THR A 1 85 ? 9.922 -20.125 -6.168 1 95 85 THR A C 1
ATOM 670 O O . THR A 1 85 ? 9.078 -19.375 -5.66 1 95 85 THR A O 1
ATOM 673 N N . SER A 1 86 ? 10.477 -21.172 -5.504 1 94.5 86 SER A N 1
ATOM 674 C CA . SER A 1 86 ? 10.078 -21.5 -4.137 1 94.5 86 SER A CA 1
ATOM 675 C C . SER A 1 86 ? 10.594 -20.469 -3.146 1 94.5 86 SER A C 1
ATOM 677 O O . SER A 1 86 ? 10.148 -20.422 -1.997 1 94.5 86 SER A O 1
ATOM 679 N N . ASN A 1 87 ? 11.438 -19.594 -3.582 1 93.81 87 ASN A N 1
ATOM 680 C CA . ASN A 1 87 ? 12 -18.578 -2.711 1 93.81 87 ASN A CA 1
ATOM 681 C C . ASN A 1 87 ? 11.039 -17.391 -2.535 1 93.81 87 ASN A C 1
ATOM 683 O O . ASN A 1 87 ? 11.172 -16.625 -1.589 1 93.81 87 ASN A O 1
ATOM 687 N N . LEU A 1 88 ? 10.141 -17.266 -3.387 1 97.06 88 LEU A N 1
ATOM 688 C CA . LEU A 1 88 ? 9.211 -16.141 -3.324 1 97.06 88 LEU A CA 1
ATOM 689 C C . LEU A 1 88 ? 8.016 -16.484 -2.438 1 97.06 88 LEU A C 1
ATOM 691 O O . LEU A 1 88 ? 7.277 -17.422 -2.719 1 97.06 88 LEU A O 1
ATOM 695 N N . THR A 1 89 ? 7.828 -15.672 -1.392 1 97.5 89 THR A N 1
ATOM 696 C CA . THR A 1 89 ? 6.723 -15.906 -0.469 1 97.5 89 THR A CA 1
ATOM 697 C C . THR A 1 89 ? 5.766 -14.719 -0.459 1 97.5 89 THR A C 1
ATOM 699 O O . THR A 1 89 ? 4.586 -14.867 -0.139 1 97.5 89 THR A O 1
ATOM 702 N N . TRP A 1 90 ? 6.273 -13.57 -0.716 1 97.5 90 TRP A N 1
ATOM 703 C CA . TRP A 1 90 ? 5.469 -12.352 -0.736 1 97.5 90 TRP A CA 1
ATOM 704 C C . TRP A 1 90 ? 5.609 -11.633 -2.07 1 97.5 90 TRP A C 1
ATOM 706 O O . TRP A 1 90 ? 6.719 -11.273 -2.477 1 97.5 90 TRP A O 1
ATOM 716 N N . LEU A 1 91 ? 4.438 -11.383 -2.736 1 98.31 91 LEU A N 1
ATOM 717 C CA . LEU A 1 91 ? 4.406 -10.742 -4.043 1 98.31 91 LEU A CA 1
ATOM 718 C C . LEU A 1 91 ? 3.455 -9.547 -4.043 1 98.31 91 LEU A C 1
ATOM 720 O O . LEU A 1 91 ? 2.273 -9.695 -3.719 1 98.31 91 LEU A O 1
ATOM 724 N N . ASP A 1 92 ? 3.986 -8.438 -4.395 1 98.12 92 ASP A N 1
ATOM 725 C CA . ASP A 1 92 ? 3.162 -7.234 -4.508 1 98.12 92 ASP A CA 1
ATOM 726 C C . ASP A 1 92 ? 2.98 -6.832 -5.969 1 98.12 92 ASP A C 1
ATOM 728 O O . ASP A 1 92 ? 3.9 -6.301 -6.59 1 98.12 92 ASP A O 1
ATOM 732 N N . LEU A 1 93 ? 1.791 -7.023 -6.477 1 98.44 93 LEU A N 1
ATOM 733 C CA . LEU A 1 93 ? 1.421 -6.684 -7.848 1 98.44 93 LEU A CA 1
ATOM 734 C C . LEU A 1 93 ? 0.399 -5.551 -7.867 1 98.44 93 LEU A C 1
ATOM 736 O O . LEU A 1 93 ? -0.233 -5.297 -8.898 1 98.44 93 LEU A O 1
ATOM 740 N N . SER A 1 94 ? 0.231 -4.883 -6.789 1 97.88 94 SER A N 1
ATOM 741 C CA . SER A 1 94 ? -0.867 -3.93 -6.648 1 97.88 94 SER A CA 1
ATOM 742 C C . SER A 1 94 ? -0.668 -2.719 -7.555 1 97.88 94 SER A C 1
ATOM 744 O O . SER A 1 94 ? 0.459 -2.41 -7.945 1 97.88 94 SER A O 1
ATOM 746 N N . CYS A 1 95 ? -1.732 -2.09 -7.926 1 97.12 95 CYS A N 1
ATOM 747 C CA . CYS A 1 95 ? -1.756 -0.844 -8.688 1 97.12 95 CYS A CA 1
ATOM 748 C C . CYS A 1 95 ? -1.029 -1.002 -10.016 1 97.12 95 CYS A C 1
ATOM 750 O O . CYS A 1 95 ? -0.116 -0.234 -10.328 1 97.12 95 CYS A O 1
ATOM 752 N N . ASN A 1 96 ? -1.401 -1.964 -10.797 1 98 96 ASN A N 1
ATOM 753 C CA . ASN A 1 96 ? -1.052 -2.182 -12.195 1 98 96 ASN A CA 1
ATOM 754 C C . ASN A 1 96 ? -2.293 -2.258 -13.078 1 98 96 ASN A C 1
ATOM 756 O O . ASN A 1 96 ? -3.305 -1.613 -12.797 1 98 96 ASN A O 1
ATOM 760 N N . ASN A 1 97 ? -2.168 -2.953 -14.234 1 98.44 97 ASN A N 1
ATOM 761 C CA . ASN A 1 97 ? -3.279 -3.104 -15.164 1 98.44 97 ASN A CA 1
ATOM 762 C C . ASN A 1 97 ? -3.553 -4.574 -15.484 1 98.44 97 ASN A C 1
ATOM 764 O O . ASN A 1 97 ? -3.826 -4.926 -16.625 1 98.44 97 ASN A O 1
ATOM 768 N N . ILE A 1 98 ? -3.492 -5.406 -14.492 1 98.38 98 ILE A N 1
ATOM 769 C CA . ILE A 1 98 ? -3.555 -6.852 -14.68 1 98.38 98 ILE A CA 1
ATOM 770 C C . ILE A 1 98 ? -5.012 -7.301 -14.75 1 98.38 98 ILE A C 1
ATOM 772 O O . ILE A 1 98 ? -5.754 -7.176 -13.773 1 98.38 98 ILE A O 1
ATOM 776 N N . PRO A 1 99 ? -5.43 -7.898 -15.844 1 98.25 99 PRO A N 1
ATOM 777 C CA . PRO A 1 99 ? -6.832 -8.297 -15.977 1 98.25 99 PRO A CA 1
ATOM 778 C C . PRO A 1 99 ? -7.066 -9.758 -15.609 1 98.25 99 PRO A C 1
ATOM 780 O O . PRO A 1 99 ? -8.203 -10.164 -15.367 1 98.25 99 PRO A O 1
ATOM 783 N N . SER A 1 100 ? -5.906 -10.5 -15.656 1 97.5 100 SER A N 1
ATOM 784 C CA . SER A 1 100 ? -6.09 -11.938 -15.539 1 97.5 100 SER A CA 1
ATOM 785 C C . SER A 1 100 ? -4.93 -12.586 -14.797 1 97.5 100 SER A C 1
ATOM 787 O O . SER A 1 100 ? -3.811 -12.07 -14.805 1 97.5 100 SER A O 1
ATOM 789 N N . ILE A 1 101 ? -5.234 -13.727 -14.172 1 96.81 101 ILE A N 1
ATOM 790 C CA . ILE A 1 101 ? -4.242 -14.547 -13.492 1 96.81 101 ILE A CA 1
ATOM 791 C C . ILE A 1 101 ? -3.912 -15.773 -14.344 1 96.81 101 ILE A C 1
ATOM 793 O O . ILE A 1 101 ? -4.777 -16.609 -14.594 1 96.81 101 ILE A O 1
ATOM 797 N N . PRO A 1 102 ? -2.711 -15.875 -14.727 1 94.81 102 PRO A N 1
ATOM 798 C CA . PRO A 1 102 ? -2.371 -16.984 -15.609 1 94.81 102 PRO A CA 1
ATOM 799 C C . PRO A 1 102 ? -2.217 -18.312 -14.859 1 94.81 102 PRO A C 1
ATOM 801 O O . PRO A 1 102 ? -1.983 -18.312 -13.648 1 94.81 102 PRO A O 1
ATOM 804 N N . ASN A 1 103 ? -2.275 -19.406 -15.57 1 93.62 103 ASN A N 1
ATOM 805 C CA . ASN A 1 103 ? -2.1 -20.734 -15 1 93.62 103 ASN A CA 1
ATOM 806 C C . ASN A 1 103 ? -0.662 -20.969 -14.547 1 93.62 103 ASN A C 1
ATOM 808 O O . ASN A 1 103 ? -0.404 -21.828 -13.711 1 93.62 103 ASN A O 1
ATOM 812 N N . SER A 1 104 ? 0.182 -20.172 -15.094 1 92.12 104 SER A N 1
ATOM 813 C CA . SER A 1 104 ? 1.593 -20.312 -14.75 1 92.12 104 SER A CA 1
ATOM 814 C C . SER A 1 104 ? 1.827 -20 -13.273 1 92.12 104 SER A C 1
ATOM 816 O O . SER A 1 104 ? 2.875 -20.359 -12.719 1 92.12 104 SER A O 1
ATOM 818 N N . PHE A 1 105 ? 0.891 -19.359 -12.555 1 93.19 105 PHE A N 1
ATOM 819 C CA . PHE A 1 105 ? 0.999 -19.062 -11.133 1 93.19 105 PHE A CA 1
ATOM 820 C C . PHE A 1 105 ? 1.172 -20.344 -10.32 1 93.19 105 PHE A C 1
ATOM 822 O O . PHE A 1 105 ? 1.656 -20.297 -9.188 1 93.19 105 PHE A O 1
ATOM 829 N N . SER A 1 106 ? 0.803 -21.484 -10.93 1 93.12 106 SER A N 1
ATOM 830 C CA . SER A 1 106 ? 0.87 -22.766 -10.227 1 93.12 106 SER A CA 1
ATOM 831 C C . SER A 1 106 ? 2.305 -23.109 -9.844 1 93.12 106 SER A C 1
ATOM 833 O O . SER A 1 106 ? 2.533 -23.891 -8.922 1 93.12 106 SER A O 1
ATOM 835 N N . SER A 1 107 ? 3.266 -22.484 -10.531 1 95 107 SER A N 1
ATOM 836 C CA . SER A 1 107 ? 4.672 -22.766 -10.25 1 95 107 SER A CA 1
ATOM 837 C C . SER A 1 107 ? 5.141 -22 -9.008 1 95 107 SER A C 1
ATOM 839 O O . SER A 1 107 ? 6.199 -22.312 -8.453 1 95 107 SER A O 1
ATOM 841 N N . LEU A 1 108 ? 4.367 -21.031 -8.57 1 96.38 108 LEU A N 1
ATOM 842 C CA . LEU A 1 108 ? 4.719 -20.219 -7.406 1 96.38 108 LEU A CA 1
ATOM 843 C C . LEU A 1 108 ? 4.082 -20.781 -6.141 1 96.38 108 LEU A C 1
ATOM 845 O O . LEU A 1 108 ? 3.395 -20.062 -5.414 1 96.38 108 LEU A O 1
ATOM 849 N N . LYS A 1 109 ? 4.387 -21.938 -5.805 1 93.19 109 LYS A N 1
ATOM 850 C CA . LYS A 1 109 ? 3.664 -22.766 -4.844 1 93.19 109 LYS A CA 1
ATOM 851 C C . LYS A 1 109 ? 3.908 -22.297 -3.414 1 93.19 109 LYS A C 1
ATOM 853 O O . LYS A 1 109 ? 3.188 -22.688 -2.494 1 93.19 109 LYS A O 1
ATOM 858 N N . HIS A 1 110 ? 4.898 -21.438 -3.201 1 96.62 110 HIS A N 1
ATOM 859 C CA . HIS A 1 110 ? 5.242 -21.031 -1.842 1 96.62 110 HIS A CA 1
ATOM 860 C C . HIS A 1 110 ? 4.723 -19.641 -1.534 1 96.62 110 HIS A C 1
ATOM 862 O O . HIS A 1 110 ? 4.969 -19.109 -0.451 1 96.62 110 HIS A O 1
ATOM 868 N N . LEU A 1 111 ? 3.951 -19.062 -2.451 1 97.44 111 LEU A N 1
ATOM 869 C CA . LEU A 1 111 ? 3.373 -17.734 -2.217 1 97.44 111 LEU A CA 1
ATOM 870 C C . LEU A 1 111 ? 2.391 -17.781 -1.05 1 97.44 111 LEU A C 1
ATOM 872 O O . LEU A 1 111 ? 1.461 -18.578 -1.041 1 97.44 111 LEU A O 1
ATOM 876 N N . LYS A 1 112 ? 2.666 -16.938 -0.09 1 98.31 112 LYS A N 1
ATOM 877 C CA . LYS A 1 112 ? 1.801 -16.812 1.08 1 98.31 112 LYS A CA 1
ATOM 878 C C . LYS A 1 112 ? 0.978 -15.539 1.028 1 98.31 112 LYS A C 1
ATOM 880 O O . LYS A 1 112 ? -0.149 -15.492 1.526 1 98.31 112 LYS A O 1
ATOM 885 N N . ILE A 1 113 ? 1.567 -14.539 0.449 1 98.44 113 ILE A N 1
ATOM 886 C CA . ILE A 1 113 ? 0.956 -13.219 0.407 1 98.44 113 ILE A CA 1
ATOM 887 C C . ILE A 1 113 ? 0.978 -12.688 -1.022 1 98.44 113 ILE A C 1
ATOM 889 O O . ILE A 1 113 ? 2.025 -12.68 -1.674 1 98.44 113 ILE A O 1
ATOM 893 N N . ILE A 1 114 ? -0.182 -12.234 -1.491 1 98.56 114 ILE A N 1
ATOM 894 C CA . ILE A 1 114 ? -0.28 -11.57 -2.789 1 98.56 114 ILE A CA 1
ATOM 895 C C . ILE A 1 114 ? -1.118 -10.305 -2.662 1 98.56 114 ILE A C 1
ATOM 897 O O . ILE A 1 114 ? -2.268 -10.352 -2.215 1 98.56 114 ILE A O 1
ATOM 901 N N . TYR A 1 115 ? -0.559 -9.258 -3 1 97.88 115 TYR A N 1
ATOM 902 C CA . TYR A 1 115 ? -1.308 -8.016 -3.143 1 97.88 115 TYR A CA 1
ATOM 903 C C . TYR A 1 115 ? -1.632 -7.738 -4.605 1 97.88 115 TYR A C 1
ATOM 905 O O . TYR A 1 115 ? -0.728 -7.598 -5.434 1 97.88 115 TYR A O 1
ATOM 913 N N . MET A 1 116 ? -2.908 -7.652 -4.914 1 98.06 116 MET A N 1
ATOM 914 C CA . MET A 1 116 ? -3.348 -7.469 -6.293 1 98.06 116 MET A CA 1
ATOM 915 C C . MET A 1 116 ? -4.395 -6.363 -6.387 1 98.06 116 MET A C 1
ATOM 917 O O . 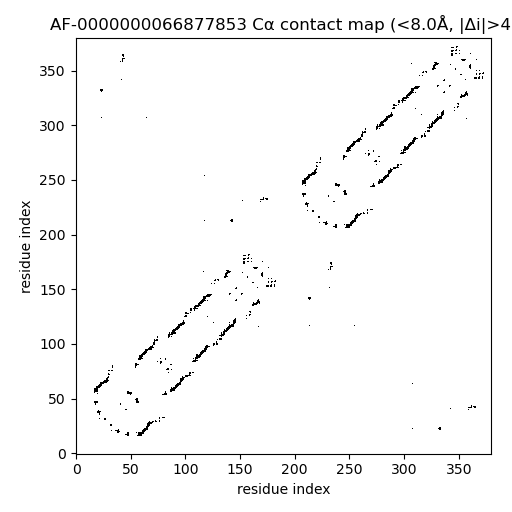MET A 1 116 ? -5.09 -6.246 -7.398 1 98.06 116 MET A O 1
ATOM 921 N N . HIS A 1 117 ? -4.574 -5.625 -5.305 1 97.38 117 HIS A N 1
ATOM 922 C CA . HIS A 1 117 ? -5.551 -4.543 -5.352 1 97.38 117 HIS A CA 1
ATOM 923 C C . HIS A 1 117 ? -5.168 -3.5 -6.395 1 97.38 117 HIS A C 1
ATOM 925 O O . HIS A 1 117 ? -4 -3.393 -6.77 1 97.38 117 HIS A O 1
ATOM 931 N N . GLY A 1 118 ? -6.141 -2.779 -6.891 1 97.31 118 GLY A N 1
ATOM 932 C CA . GLY A 1 118 ? -5.891 -1.728 -7.863 1 97.31 118 GLY A CA 1
ATOM 933 C C . GLY A 1 118 ? -5.48 -2.258 -9.227 1 97.31 118 GLY A C 1
ATOM 934 O O . GLY A 1 118 ? -4.602 -1.692 -9.875 1 97.31 118 GLY A O 1
ATOM 935 N N . ASN A 1 119 ? -6.031 -3.354 -9.648 1 98.12 119 ASN A N 1
ATOM 936 C CA . ASN A 1 119 ? -5.832 -3.908 -10.984 1 98.12 119 ASN A CA 1
ATOM 937 C C . ASN A 1 119 ? -7.141 -3.979 -11.766 1 98.12 119 ASN A C 1
ATOM 939 O O . ASN A 1 119 ? -8.023 -3.141 -11.578 1 98.12 119 ASN A O 1
ATOM 943 N N . LYS A 1 120 ? -7.191 -4.883 -12.766 1 98.56 120 LYS A N 1
ATOM 944 C CA . LYS A 1 120 ? -8.359 -4.922 -13.641 1 98.56 120 LYS A CA 1
ATOM 945 C C . LYS A 1 120 ? -9.047 -6.285 -13.578 1 98.56 120 LYS A C 1
ATOM 947 O O . LYS A 1 120 ? -9.656 -6.723 -14.555 1 98.56 120 LYS A O 1
ATOM 952 N N . ILE A 1 121 ? -8.906 -6.969 -12.5 1 98.38 121 ILE A N 1
ATOM 953 C CA . ILE A 1 121 ? -9.555 -8.258 -12.32 1 98.38 121 ILE A CA 1
ATOM 954 C C . ILE A 1 121 ? -11.062 -8.07 -12.211 1 98.38 121 ILE A C 1
ATOM 956 O O . ILE A 1 121 ? -11.547 -7.371 -11.312 1 98.38 121 ILE A O 1
ATOM 960 N N . ALA A 1 122 ? -11.82 -8.828 -13.039 1 98 122 ALA A N 1
ATOM 961 C CA . ALA A 1 122 ? -13.234 -8.469 -13.164 1 98 122 ALA A CA 1
ATOM 962 C C . ALA A 1 122 ? -14.133 -9.633 -12.75 1 98 122 ALA A C 1
ATOM 964 O O . ALA A 1 122 ? -15.312 -9.43 -12.445 1 98 122 ALA A O 1
ATOM 965 N N . THR A 1 123 ? -13.609 -10.852 -12.719 1 97.44 123 THR A N 1
ATOM 966 C CA . THR A 1 123 ? -14.492 -11.992 -12.516 1 97.44 123 THR A CA 1
ATOM 967 C C . THR A 1 123 ? -13.945 -12.922 -11.438 1 97.44 123 THR A C 1
ATOM 969 O O . THR A 1 123 ? -12.734 -13 -11.242 1 97.44 123 THR A O 1
ATOM 972 N N . PHE A 1 124 ? -14.836 -13.672 -10.828 1 97.44 124 PHE A N 1
ATOM 973 C CA . PHE A 1 124 ? -14.453 -14.648 -9.812 1 97.44 124 PHE A CA 1
ATOM 974 C C . PHE A 1 124 ? -13.703 -15.82 -10.438 1 97.44 124 PHE A C 1
ATOM 976 O O . PHE A 1 124 ? -12.945 -16.516 -9.766 1 97.44 124 PHE A O 1
ATOM 983 N N . GLN A 1 125 ? -13.906 -16 -11.734 1 97.38 125 GLN A N 1
ATOM 984 C CA . GLN A 1 125 ? -13.195 -17.062 -12.438 1 97.38 125 GLN A CA 1
ATOM 985 C C . GLN A 1 125 ? -11.68 -16.859 -12.344 1 97.38 125 GLN A C 1
ATOM 987 O O . GLN A 1 125 ? -10.93 -17.828 -12.242 1 97.38 125 GLN A O 1
ATOM 992 N N . GLU A 1 126 ? -11.305 -15.641 -12.352 1 97.81 126 GLU A N 1
ATOM 993 C CA . GLU A 1 126 ? -9.883 -15.359 -12.188 1 97.81 126 GLU A CA 1
ATOM 994 C C . GLU A 1 126 ? -9.406 -15.688 -10.773 1 97.81 126 GLU A C 1
ATOM 996 O O . GLU A 1 126 ? -8.312 -16.219 -10.586 1 97.81 126 GLU A O 1
ATOM 1001 N N . VAL A 1 127 ? -10.227 -15.414 -9.812 1 97.94 127 VAL A N 1
ATOM 1002 C CA . VAL A 1 127 ? -9.891 -15.664 -8.422 1 97.94 127 VAL A CA 1
ATOM 1003 C C . VAL A 1 127 ? -9.773 -17.172 -8.172 1 97.94 127 VAL A C 1
ATOM 1005 O O . VAL A 1 127 ? -8.914 -17.609 -7.41 1 97.94 127 VAL A O 1
ATOM 1008 N N . ILE A 1 128 ? -10.594 -17.938 -8.852 1 97.69 128 ILE A N 1
ATOM 1009 C CA . ILE A 1 128 ? -10.594 -19.391 -8.719 1 97.69 128 ILE A CA 1
ATOM 1010 C C . ILE A 1 128 ? -9.211 -19.938 -9.07 1 97.69 128 ILE A C 1
ATOM 1012 O O . ILE A 1 128 ? -8.742 -20.906 -8.461 1 97.69 128 ILE A O 1
ATOM 1016 N N . LYS A 1 129 ? -8.547 -19.297 -9.969 1 97.12 129 LYS A N 1
ATOM 1017 C CA . LYS A 1 129 ? -7.23 -19.75 -10.398 1 97.12 129 LYS A CA 1
ATOM 1018 C C . LYS A 1 129 ? -6.219 -19.672 -9.258 1 97.12 129 LYS A C 1
ATOM 1020 O O . LYS A 1 129 ? -5.18 -20.328 -9.297 1 97.12 129 LYS A O 1
ATOM 1025 N N . LEU A 1 130 ? -6.449 -18.922 -8.234 1 97.81 130 LEU A N 1
ATOM 1026 C CA . LEU A 1 130 ? -5.543 -18.766 -7.102 1 97.81 130 LEU A CA 1
ATOM 1027 C C . LEU A 1 130 ? -5.609 -19.984 -6.188 1 97.81 130 LEU A C 1
ATOM 1029 O O . LEU A 1 130 ? -4.758 -20.156 -5.309 1 97.81 130 LEU A O 1
ATOM 1033 N N . ARG A 1 131 ? -6.574 -20.844 -6.422 1 96.75 131 ARG A N 1
ATOM 1034 C CA . ARG A 1 131 ? -6.66 -22.078 -5.648 1 96.75 131 ARG A CA 1
ATOM 1035 C C . ARG A 1 131 ? -5.41 -22.938 -5.836 1 96.75 131 ARG A C 1
ATOM 1037 O O . ARG A 1 131 ? -5.113 -23.812 -5.012 1 96.75 131 ARG A O 1
ATOM 1044 N N . GLN A 1 132 ? -4.766 -22.688 -6.914 1 95.62 132 GLN A N 1
ATOM 1045 C CA . GLN A 1 132 ? -3.566 -23.453 -7.227 1 95.62 132 GLN A CA 1
ATOM 1046 C C . GLN A 1 132 ? -2.42 -23.094 -6.289 1 95.62 132 GLN A C 1
ATOM 1048 O O . GLN A 1 132 ? -1.373 -23.75 -6.297 1 95.62 132 GLN A O 1
ATOM 1053 N N . LEU A 1 133 ? -2.562 -22.078 -5.484 1 97.19 133 LEU A N 1
ATOM 1054 C CA . LEU A 1 133 ? -1.564 -21.656 -4.508 1 97.19 133 LEU A CA 1
ATOM 1055 C C . LEU A 1 133 ? -1.915 -22.172 -3.117 1 97.19 133 LEU A C 1
ATOM 1057 O O . LEU A 1 133 ? -2.627 -21.5 -2.363 1 97.19 133 LEU A O 1
ATOM 1061 N N . PRO A 1 134 ? -1.292 -23.25 -2.719 1 95 134 PRO A N 1
ATOM 1062 C CA . PRO A 1 134 ? -1.741 -23.953 -1.512 1 95 134 PRO A CA 1
ATOM 1063 C C . PRO A 1 134 ? -1.385 -23.203 -0.23 1 95 134 PRO A C 1
ATOM 1065 O O . PRO A 1 134 ? -2 -23.422 0.814 1 95 134 PRO A O 1
ATOM 1068 N N . LYS A 1 135 ? -0.477 -22.281 -0.267 1 97.69 135 LYS A N 1
ATOM 1069 C CA . LYS A 1 135 ? -0.004 -21.656 0.959 1 97.69 135 LYS A CA 1
ATOM 1070 C C . LYS A 1 135 ? -0.529 -20.219 1.074 1 97.69 135 LYS A C 1
ATOM 1072 O O . LYS A 1 135 ? -0.23 -19.516 2.043 1 97.69 135 LYS A O 1
ATOM 1077 N N . LEU A 1 136 ? -1.357 -19.766 0.119 1 98.19 136 LEU A N 1
ATOM 1078 C CA . LEU A 1 136 ? -1.845 -18.391 0.099 1 98.19 136 LEU A CA 1
ATOM 1079 C C . LEU A 1 136 ? -2.748 -18.125 1.296 1 98.19 136 LEU A C 1
ATOM 1081 O O . LEU A 1 136 ? -3.742 -18.828 1.502 1 98.19 136 LEU A O 1
ATOM 1085 N N . THR A 1 137 ? -2.387 -17.062 2.072 1 98.5 137 THR A N 1
ATOM 1086 C CA . THR A 1 137 ? -3.164 -16.766 3.271 1 98.5 137 THR A CA 1
ATOM 1087 C C . THR A 1 137 ? -3.576 -15.297 3.301 1 98.5 137 THR A C 1
ATOM 1089 O O . THR A 1 137 ? -4.512 -14.922 4.012 1 98.5 137 THR A O 1
ATOM 1092 N N . LYS A 1 138 ? -2.91 -14.43 2.605 1 98.38 138 LYS A N 1
ATOM 1093 C CA . LYS A 1 138 ? -3.211 -13.008 2.564 1 98.38 138 LYS A CA 1
ATOM 1094 C C . LYS A 1 138 ? -3.355 -12.516 1.125 1 98.38 138 LYS A C 1
ATOM 1096 O O . LYS A 1 138 ? -2.461 -12.719 0.302 1 98.38 138 LYS A O 1
ATOM 1101 N N . LEU A 1 139 ? -4.488 -11.867 0.893 1 98.44 139 LEU A N 1
ATOM 1102 C CA . LEU A 1 139 ? -4.809 -11.43 -0.463 1 98.44 139 LEU A CA 1
ATOM 1103 C C . LEU A 1 139 ? -5.473 -10.055 -0.451 1 98.44 139 LEU A C 1
ATOM 1105 O O . LEU A 1 139 ? -6.23 -9.734 0.469 1 98.44 139 LEU A O 1
ATOM 1109 N N . THR A 1 140 ? -5.148 -9.281 -1.416 1 97.5 140 THR A N 1
ATOM 1110 C CA . THR A 1 140 ? -5.906 -8.055 -1.627 1 97.5 140 THR A CA 1
ATOM 1111 C C . THR A 1 140 ? -6.449 -7.988 -3.053 1 97.5 140 THR A C 1
ATOM 1113 O O . THR A 1 140 ? -5.777 -8.414 -3.996 1 97.5 140 THR A O 1
ATOM 1116 N N . LEU A 1 141 ? -7.68 -7.484 -3.205 1 97.38 141 LEU A N 1
ATOM 1117 C CA . LEU A 1 141 ? -8.312 -7.379 -4.516 1 97.38 141 LEU A CA 1
ATOM 1118 C C . LEU A 1 141 ? -9.109 -6.082 -4.633 1 97.38 141 LEU A C 1
ATOM 1120 O O . LEU A 1 141 ? -9.609 -5.754 -5.711 1 97.38 141 LEU A O 1
ATOM 1124 N N . HIS A 1 142 ? -9.227 -5.344 -3.566 1 94.44 142 HIS A N 1
ATOM 1125 C CA . HIS A 1 142 ? -10.031 -4.129 -3.613 1 94.44 142 HIS A CA 1
ATOM 1126 C C . HIS A 1 142 ? -9.5 -3.152 -4.652 1 94.44 142 HIS A C 1
ATOM 1128 O O . HIS A 1 142 ? -8.32 -3.199 -5.004 1 94.44 142 HIS A O 1
ATOM 1134 N N . GLY A 1 143 ? -10.484 -2.344 -5.223 1 95.38 143 GLY A N 1
ATOM 1135 C CA . GLY A 1 143 ? -10.086 -1.457 -6.309 1 95.38 143 GLY A CA 1
ATOM 1136 C C . GLY A 1 143 ? -10.156 -2.117 -7.672 1 95.38 143 GLY A C 1
ATOM 1137 O O . GLY A 1 143 ? -10.008 -1.447 -8.695 1 95.38 143 GLY A O 1
ATOM 1138 N N . ASN A 1 144 ? -10.273 -3.432 -7.738 1 97.12 144 ASN A N 1
ATOM 1139 C CA . ASN A 1 144 ? -10.594 -4.145 -8.969 1 97.12 144 ASN A CA 1
ATOM 1140 C C . ASN A 1 144 ? -12.086 -4.082 -9.281 1 97.12 144 ASN A C 1
ATOM 1142 O O . ASN A 1 144 ? -12.898 -3.857 -8.391 1 97.12 144 ASN A O 1
ATOM 1146 N N . PRO A 1 145 ? -12.469 -4.336 -10.594 1 97.5 145 PRO A N 1
ATOM 1147 C CA . PRO A 1 145 ? -13.891 -4.371 -10.938 1 97.5 145 PRO A CA 1
ATOM 1148 C C . PRO A 1 145 ? -14.656 -5.445 -10.156 1 97.5 145 PRO A C 1
ATOM 1150 O O . PRO A 1 145 ? -15.828 -5.262 -9.836 1 97.5 145 PRO A O 1
ATOM 1153 N N . ILE A 1 146 ? -14.047 -6.453 -9.75 1 97.12 146 ILE A N 1
ATOM 1154 C CA . ILE A 1 146 ? -14.688 -7.578 -9.078 1 97.12 146 ILE A CA 1
ATOM 1155 C C . ILE A 1 146 ? -15.25 -7.125 -7.734 1 97.12 146 ILE A C 1
ATOM 1157 O O . ILE A 1 146 ? -16.156 -7.754 -7.191 1 97.12 146 ILE A O 1
ATOM 1161 N N . GLU A 1 147 ? -14.641 -6.117 -7.16 1 94.69 147 GLU A N 1
ATOM 1162 C CA . GLU A 1 147 ? -15.055 -5.641 -5.84 1 94.69 147 GLU A CA 1
ATOM 1163 C C . GLU A 1 147 ? -16.516 -5.195 -5.848 1 94.69 147 GLU A C 1
ATOM 1165 O O . GLU A 1 147 ? -17.188 -5.23 -4.812 1 94.69 147 GLU A O 1
ATOM 1170 N N . LYS A 1 148 ? -16.969 -4.871 -6.992 1 92.62 148 LYS A N 1
ATOM 1171 C CA . LYS A 1 148 ? -18.328 -4.344 -7.121 1 92.62 148 LYS A CA 1
ATOM 1172 C C . LYS A 1 148 ? -19.359 -5.473 -7.18 1 92.62 148 LYS A C 1
ATOM 1174 O O . LYS A 1 148 ? -20.562 -5.23 -7.07 1 92.62 148 LYS A O 1
ATOM 1179 N N . GLU A 1 149 ? -18.922 -6.656 -7.309 1 93.25 149 GLU A N 1
ATOM 1180 C CA . GLU A 1 149 ? -19.828 -7.797 -7.371 1 93.25 149 GLU A CA 1
ATOM 1181 C C . GLU A 1 149 ? -20.516 -8.039 -6.023 1 93.25 149 GLU A C 1
ATOM 1183 O O . GLU A 1 149 ? -19.875 -7.922 -4.977 1 93.25 149 GLU A O 1
ATOM 1188 N N . LYS A 1 150 ? -21.766 -8.398 -6.031 1 89.81 150 LYS A N 1
ATOM 1189 C CA . LYS A 1 150 ? -22.5 -8.734 -4.816 1 89.81 150 LYS A CA 1
ATOM 1190 C C . LYS A 1 150 ? -21.859 -9.914 -4.09 1 89.81 150 LYS A C 1
ATOM 1192 O O . LYS A 1 150 ? -21.531 -10.922 -4.707 1 89.81 150 LYS A O 1
ATOM 1197 N N . GLY A 1 151 ? -21.641 -9.766 -2.842 1 90.56 151 GLY A N 1
ATOM 1198 C CA . GLY A 1 151 ? -21.078 -10.836 -2.027 1 90.56 151 GLY A CA 1
ATOM 1199 C C . GLY A 1 151 ? -19.594 -11.039 -2.246 1 90.56 151 GLY A C 1
ATOM 1200 O O . GLY A 1 151 ? -19.062 -12.109 -1.951 1 90.56 151 GLY A O 1
ATOM 1201 N N . TYR A 1 152 ? -19 -10.062 -2.807 1 94.12 152 TYR A N 1
ATOM 1202 C CA . TYR A 1 152 ? -17.594 -10.102 -3.154 1 94.12 152 TYR A CA 1
ATOM 1203 C C . TYR A 1 152 ? -16.766 -10.742 -2.039 1 94.12 152 TYR A C 1
ATOM 1205 O O . TYR A 1 152 ? -16.062 -11.727 -2.266 1 94.12 152 TYR A O 1
ATOM 1213 N N . PHE A 1 153 ? -16.906 -10.266 -0.862 1 93.25 153 PHE A N 1
ATOM 1214 C CA . PHE A 1 153 ? -16.078 -10.664 0.272 1 93.25 153 PHE A CA 1
ATOM 1215 C C . PHE A 1 153 ? -16.25 -12.141 0.578 1 93.25 153 PHE A C 1
ATOM 1217 O O . PHE A 1 153 ? -15.289 -12.906 0.547 1 93.25 153 PHE A O 1
ATOM 1224 N N . HIS A 1 154 ? -17.406 -12.547 0.808 1 93.69 154 HIS A N 1
ATOM 1225 C CA . HIS A 1 154 ? -17.672 -13.93 1.204 1 93.69 154 HIS A CA 1
ATOM 1226 C C . HIS A 1 154 ? -17.484 -14.883 0.027 1 93.69 154 HIS A C 1
ATOM 1228 O O . HIS A 1 154 ? -17.109 -16.047 0.212 1 93.69 154 HIS A O 1
ATOM 1234 N N . THR A 1 155 ? -17.75 -14.398 -1.246 1 95.5 155 THR A N 1
ATOM 1235 C CA . THR A 1 155 ? -17.5 -15.234 -2.414 1 95.5 155 THR A CA 1
ATOM 1236 C C . THR A 1 155 ? -16.016 -15.547 -2.555 1 95.5 155 THR A C 1
ATOM 1238 O O . THR A 1 155 ? -15.641 -16.703 -2.795 1 95.5 155 THR A O 1
ATOM 1241 N N . VAL A 1 156 ? -15.219 -14.531 -2.348 1 97.12 156 VAL A N 1
ATOM 1242 C CA . VAL A 1 156 ? -13.781 -14.758 -2.406 1 97.12 156 VAL A CA 1
ATOM 1243 C C . VAL A 1 156 ? -13.367 -15.758 -1.333 1 97.12 156 VAL A C 1
ATOM 1245 O O . VAL A 1 156 ? -12.586 -16.672 -1.599 1 97.12 156 VAL A O 1
ATOM 1248 N N . LEU A 1 157 ? -13.945 -15.641 -0.164 1 96.25 157 LEU A N 1
ATOM 1249 C CA . LEU A 1 157 ? -13.609 -16.531 0.942 1 96.25 157 LEU A CA 1
ATOM 1250 C C . LEU A 1 157 ? -14.078 -17.953 0.656 1 96.25 157 LEU A C 1
ATOM 1252 O O . LEU A 1 157 ? -13.438 -18.922 1.083 1 96.25 157 LEU A O 1
ATOM 1256 N N . SER A 1 158 ? -15.125 -18.016 0.006 1 96.94 158 SER A N 1
ATOM 1257 C CA . SER A 1 158 ? -15.602 -19.344 -0.366 1 96.94 158 SER A CA 1
ATOM 1258 C C . SER A 1 158 ? -14.664 -20.016 -1.368 1 96.94 158 SER A C 1
ATOM 1260 O O . SER A 1 158 ? -14.492 -21.234 -1.348 1 96.94 158 SER A O 1
ATOM 1262 N N . ILE A 1 159 ? -14.141 -19.219 -2.213 1 97.44 159 ILE A N 1
ATOM 1263 C CA . ILE A 1 159 ? -13.219 -19.719 -3.229 1 97.44 159 ILE A CA 1
ATOM 1264 C C . ILE A 1 159 ? -11.891 -20.078 -2.58 1 97.44 159 ILE A C 1
ATOM 1266 O O . ILE A 1 159 ? -11.297 -21.109 -2.908 1 97.44 159 ILE A O 1
ATOM 1270 N N . LEU A 1 160 ? -11.461 -19.203 -1.668 1 97.94 160 LEU A N 1
ATOM 1271 C CA . LEU A 1 160 ? -10.172 -19.359 -1.003 1 97.94 160 LEU A CA 1
ATOM 1272 C C . LEU A 1 160 ? -10.344 -19.453 0.508 1 97.94 160 LEU A C 1
ATOM 1274 O O . LEU A 1 160 ? -10.031 -18.516 1.238 1 97.94 160 LEU A O 1
ATOM 1278 N N . PRO A 1 161 ? -10.672 -20.562 1.017 1 96.5 161 PRO A N 1
ATOM 1279 C CA . PRO A 1 161 ? -11.039 -20.703 2.428 1 96.5 161 PRO A CA 1
ATOM 1280 C C . PRO A 1 161 ? -9.836 -20.609 3.361 1 96.5 161 PRO A C 1
ATOM 1282 O O . PRO A 1 161 ? -10 -20.422 4.57 1 96.5 161 PRO A O 1
ATOM 1285 N N . ASN A 1 162 ? -8.648 -20.672 2.848 1 96.69 162 ASN A N 1
ATOM 1286 C CA . ASN A 1 162 ? -7.461 -20.656 3.691 1 96.69 162 ASN A CA 1
ATOM 1287 C C . ASN A 1 162 ? -7 -19.234 3.992 1 96.69 162 ASN A C 1
ATOM 1289 O O . ASN A 1 162 ? -6.059 -19.031 4.766 1 96.69 162 ASN A O 1
ATOM 1293 N N . LEU A 1 163 ? -7.719 -18.281 3.445 1 97.69 163 LEU A N 1
ATOM 1294 C CA . LEU A 1 163 ? -7.305 -16.891 3.656 1 97.69 163 LEU A CA 1
ATOM 1295 C C . LEU A 1 163 ? -7.453 -16.5 5.121 1 97.69 163 LEU A C 1
ATOM 1297 O O . LEU A 1 163 ? -8.445 -16.844 5.766 1 97.69 163 LEU A O 1
ATOM 1301 N N . VAL A 1 164 ? -6.434 -15.828 5.539 1 96.69 164 VAL A N 1
ATOM 1302 C CA . VAL A 1 164 ? -6.457 -15.266 6.887 1 96.69 164 VAL A CA 1
ATOM 1303 C C . VAL A 1 164 ? -6.797 -13.781 6.828 1 96.69 164 VAL A C 1
ATOM 1305 O O . VAL A 1 164 ? -7.43 -13.242 7.738 1 96.69 164 VAL A O 1
ATOM 1308 N N . THR A 1 165 ? -6.414 -13.141 5.785 1 94.94 165 THR A N 1
ATOM 1309 C CA . THR A 1 165 ? -6.777 -11.75 5.547 1 94.94 165 THR A CA 1
ATOM 1310 C C . THR A 1 165 ? -7.195 -11.539 4.094 1 94.94 165 THR A C 1
ATOM 1312 O O . THR A 1 165 ? -6.621 -12.148 3.186 1 94.94 165 THR A O 1
ATOM 1315 N N . LEU A 1 166 ? -8.172 -10.688 3.945 1 95.62 166 LEU A N 1
ATOM 1316 C CA . LEU A 1 166 ? -8.57 -10.164 2.643 1 95.62 166 LEU A CA 1
ATOM 1317 C C . LEU A 1 166 ? -8.695 -8.648 2.68 1 95.62 166 LEU A C 1
ATOM 1319 O O . LEU A 1 166 ? -9.352 -8.094 3.562 1 95.62 166 LEU A O 1
ATOM 1323 N N . ASP A 1 167 ? -8.008 -8.055 1.799 1 92.75 167 ASP A N 1
ATOM 1324 C CA . ASP A 1 167 ? -8.047 -6.594 1.727 1 92.75 167 ASP A CA 1
ATOM 1325 C C . ASP A 1 167 ? -7.66 -5.969 3.064 1 92.75 167 ASP A C 1
ATOM 1327 O O . ASP A 1 167 ? -8.359 -5.09 3.57 1 92.75 167 ASP A O 1
ATOM 1331 N N . PHE A 1 168 ? -6.703 -6.523 3.664 1 86.12 168 PHE A N 1
ATOM 1332 C CA . PHE A 1 168 ? -6.047 -6.055 4.879 1 86.12 168 PHE A CA 1
ATOM 1333 C C . PHE A 1 168 ? -6.965 -6.215 6.086 1 86.12 168 PHE A C 1
ATOM 1335 O O . PHE A 1 168 ? -6.734 -5.605 7.133 1 86.12 168 PHE A O 1
ATOM 1342 N N . THR A 1 169 ? -7.973 -6.934 5.867 1 84.88 169 THR A N 1
ATOM 1343 C CA . THR A 1 169 ? -8.906 -7.199 6.957 1 84.88 169 THR A CA 1
ATOM 1344 C C . THR A 1 169 ? -8.789 -8.641 7.43 1 84.88 169 THR A C 1
ATOM 1346 O O . THR A 1 169 ? -8.773 -9.57 6.617 1 84.88 169 THR A O 1
ATOM 1349 N N . GLY A 1 170 ? -8.688 -8.773 8.656 1 88.69 170 GLY A N 1
ATOM 1350 C CA . GLY A 1 170 ? -8.695 -10.117 9.211 1 88.69 170 GLY A CA 1
ATOM 1351 C C . GLY A 1 170 ? -10.031 -10.82 9.055 1 88.69 170 GLY A C 1
ATOM 1352 O O . GLY A 1 170 ? -11.086 -10.195 9.188 1 88.69 170 GLY A O 1
ATOM 1353 N N . ILE A 1 171 ? -9.891 -12.094 8.836 1 91.75 171 ILE A N 1
ATOM 1354 C CA . ILE A 1 171 ? -11.094 -12.891 8.602 1 91.75 171 ILE A CA 1
ATOM 1355 C C . ILE A 1 171 ? -11.477 -13.625 9.875 1 91.75 171 ILE A C 1
ATOM 1357 O O . ILE A 1 171 ? -10.664 -14.359 10.453 1 91.75 171 ILE A O 1
ATOM 1361 N N . SER A 1 172 ? -12.656 -13.492 10.297 1 90.5 172 SER A N 1
ATOM 1362 C CA . SER A 1 172 ? -13.133 -14.125 11.523 1 90.5 172 SER A CA 1
ATOM 1363 C C . SER A 1 172 ? -13.711 -15.508 11.234 1 90.5 172 SER A C 1
ATOM 1365 O O . SER A 1 172 ? -13.922 -15.875 10.078 1 90.5 172 SER A O 1
ATOM 1367 N N . ARG A 1 173 ? -13.898 -16.203 12.297 1 92.19 173 ARG A N 1
ATOM 1368 C CA . ARG A 1 173 ? -14.531 -17.5 12.18 1 92.19 173 ARG A CA 1
ATOM 1369 C C . ARG A 1 173 ? -15.938 -17.375 11.594 1 92.19 173 ARG A C 1
ATOM 1371 O O . ARG A 1 173 ? -16.359 -18.219 10.797 1 92.19 173 ARG A O 1
ATOM 1378 N N . ALA A 1 174 ? -16.641 -16.344 12.016 1 90.44 174 ALA A N 1
ATOM 1379 C CA . ALA A 1 174 ? -18 -16.109 11.516 1 90.44 174 ALA A CA 1
ATOM 1380 C C . ALA A 1 174 ? -18 -15.867 10.008 1 90.44 174 ALA A C 1
ATOM 1382 O O . ALA A 1 174 ? -18.891 -16.344 9.297 1 90.44 174 ALA A O 1
ATOM 1383 N N . ASP A 1 175 ? -17.031 -15.156 9.508 1 91.62 175 ASP A N 1
ATOM 1384 C CA . ASP A 1 175 ? -16.891 -14.922 8.078 1 91.62 175 ASP A CA 1
ATOM 1385 C C . ASP A 1 175 ? -16.703 -16.234 7.324 1 91.62 175 ASP A C 1
ATOM 1387 O O . ASP A 1 175 ? -17.312 -16.453 6.277 1 91.62 175 ASP A O 1
ATOM 1391 N N . LYS A 1 176 ? -15.883 -17.047 7.902 1 93.69 176 LYS A N 1
ATOM 1392 C CA . LYS A 1 176 ? -15.609 -18.328 7.277 1 93.69 176 LYS A CA 1
ATOM 1393 C C . LYS A 1 176 ? -16.875 -19.188 7.223 1 93.69 176 LYS A C 1
ATOM 1395 O O . LYS A 1 176 ? -17.109 -19.875 6.227 1 93.69 176 LYS A O 1
ATOM 1400 N N . GLN A 1 177 ? -17.547 -19.188 8.242 1 92.81 177 GLN A N 1
ATOM 1401 C CA . GLN A 1 177 ? -18.781 -19.953 8.281 1 92.81 177 GLN A CA 1
ATOM 1402 C C . GLN A 1 177 ? -19.781 -19.453 7.23 1 92.81 177 GLN A C 1
ATOM 1404 O O . GLN A 1 177 ? -20.406 -20.266 6.531 1 92.81 177 GLN A O 1
ATOM 1409 N N . THR A 1 178 ? -19.906 -18.203 7.141 1 90.88 178 THR A N 1
ATOM 1410 C CA . THR A 1 178 ? -20.797 -17.609 6.152 1 90.88 178 THR A CA 1
ATOM 1411 C C . THR A 1 178 ? -20.375 -17.984 4.738 1 90.88 178 THR A C 1
ATOM 1413 O O . THR A 1 178 ? -21.203 -18.344 3.904 1 90.88 178 THR A O 1
ATOM 1416 N N . ALA A 1 179 ? -19.125 -17.953 4.469 1 93.5 179 ALA A N 1
ATOM 1417 C CA . ALA A 1 179 ? -18.562 -18.281 3.158 1 93.5 179 ALA A CA 1
ATOM 1418 C C . ALA A 1 179 ? -18.812 -19.75 2.818 1 93.5 179 ALA A C 1
ATOM 1420 O O . ALA A 1 179 ? -19.047 -20.094 1.661 1 93.5 179 ALA A O 1
ATOM 1421 N N . ALA A 1 180 ? -18.672 -20.578 3.838 1 93.38 180 ALA A N 1
ATOM 1422 C CA . ALA A 1 180 ? -18.859 -22 3.637 1 93.38 180 ALA A CA 1
ATOM 1423 C C . ALA A 1 180 ? -20.281 -22.312 3.168 1 93.38 180 ALA A C 1
ATOM 1425 O O . ALA A 1 180 ? -20.5 -23.266 2.426 1 93.38 180 ALA A O 1
ATOM 1426 N N . LEU A 1 181 ? -21.234 -21.5 3.525 1 89.19 181 LEU A N 1
ATOM 1427 C CA . LEU A 1 181 ? -22.641 -21.688 3.139 1 89.19 181 LEU A CA 1
ATOM 1428 C C . LEU A 1 181 ? -22.844 -21.359 1.664 1 89.19 181 LEU A C 1
ATOM 1430 O O . LEU A 1 181 ? -23.734 -21.906 1.018 1 89.19 181 LEU A O 1
ATOM 1434 N N . ILE A 1 182 ? -22.141 -20.531 1.165 1 84.75 182 ILE A N 1
ATOM 1435 C CA . ILE A 1 182 ? -22.234 -20.141 -0.235 1 84.75 182 ILE A CA 1
ATOM 1436 C C . ILE A 1 182 ? -21.719 -21.266 -1.127 1 84.75 182 ILE A C 1
ATOM 1438 O O . ILE A 1 182 ? -22.266 -21.516 -2.199 1 84.75 182 ILE A O 1
ATOM 1442 N N . ARG A 1 183 ? -20.641 -21.875 -0.757 1 74.88 183 ARG A N 1
ATOM 1443 C CA . ARG A 1 183 ? -20.031 -22.969 -1.504 1 74.88 183 ARG A CA 1
ATOM 1444 C C . ARG A 1 183 ? -21.016 -24.109 -1.693 1 74.88 183 ARG A C 1
ATOM 1446 O O . ARG A 1 183 ? -21 -24.781 -2.73 1 74.88 183 ARG A O 1
ATOM 1453 N N . ARG A 1 184 ? -21.906 -24.484 -0.581 1 65 184 ARG A N 1
ATOM 1454 C CA . ARG A 1 184 ? -22.812 -25.641 -0.601 1 65 184 ARG A CA 1
ATOM 1455 C C . ARG A 1 184 ? -24.094 -25.312 -1.37 1 65 184 ARG A C 1
ATOM 1457 O O . ARG A 1 184 ? -25.016 -24.703 -0.826 1 65 184 ARG A O 1
ATOM 1464 N N . PRO A 1 185 ? -24.266 -25.016 -2.461 1 53.16 185 PRO A N 1
ATOM 1465 C CA . PRO A 1 185 ? -25.625 -24.859 -2.977 1 53.16 185 PRO A CA 1
ATOM 1466 C C . PRO A 1 185 ? -26.594 -25.875 -2.398 1 53.16 185 PRO A C 1
ATOM 1468 O O . PRO A 1 185 ? -26.172 -26.875 -1.799 1 53.16 185 PRO A O 1
ATOM 1471 N N . GLY A 1 186 ? -27.969 -25.953 -3.074 1 43.03 186 GLY A N 1
ATOM 1472 C CA . GLY A 1 186 ? -29.219 -26.656 -2.848 1 43.03 186 GLY A CA 1
ATOM 1473 C C . GLY A 1 186 ? -29.047 -28.156 -2.762 1 43.03 186 GLY A C 1
ATOM 1474 O O . GLY A 1 186 ? -29.047 -28.844 -3.783 1 43.03 186 GLY A O 1
ATOM 1475 N N . GLN A 1 187 ? -28.297 -28.844 -2.191 1 40.66 187 GLN A N 1
ATOM 1476 C CA . GLN A 1 187 ? -28.859 -30.172 -1.929 1 40.66 187 GLN A CA 1
ATOM 1477 C C . GLN A 1 187 ? -30.219 -30.062 -1.238 1 40.66 187 GLN A C 1
ATOM 1479 O O . GLN A 1 187 ? -30.344 -30.422 -0.066 1 40.66 187 GLN A O 1
ATOM 1484 N N . ASN A 1 188 ? -30.844 -29.016 -1.101 1 34.09 188 ASN A N 1
ATOM 1485 C CA . ASN A 1 188 ? -32.188 -29.125 -0.511 1 34.09 188 ASN A CA 1
ATOM 1486 C C . ASN A 1 188 ? -33.031 -30.125 -1.256 1 34.09 188 ASN A C 1
ATOM 1488 O O . ASN A 1 188 ? -33.625 -31.031 -0.644 1 34.09 188 ASN A O 1
ATOM 1492 N N . LYS A 1 189 ? -34.406 -29.656 -1.995 1 29.31 189 LYS A N 1
ATOM 1493 C CA . LYS A 1 189 ? -35.75 -30.188 -1.994 1 29.31 189 LYS A CA 1
ATOM 1494 C C . LYS A 1 189 ? -35.875 -31.375 -2.932 1 29.31 189 LYS A C 1
ATOM 1496 O O . LYS A 1 189 ? -35.812 -31.234 -4.152 1 29.31 189 LYS A O 1
ATOM 1501 N N . HIS A 1 190 ? -34.969 -32.375 -2.662 1 24.84 190 HIS A N 1
ATOM 1502 C CA . HIS A 1 190 ? -35.844 -33.5 -2.977 1 24.84 190 HIS A CA 1
ATOM 1503 C C . HIS A 1 190 ? -37.156 -33.406 -2.217 1 24.84 190 HIS A C 1
ATOM 1505 O O . HIS A 1 190 ? -37.156 -33.094 -1.03 1 24.84 190 HIS A O 1
ATOM 1511 N N . MET B 1 1 ? 14.445 2.955 51.625 1 28.23 1 MET B N 1
ATOM 1512 C CA . MET B 1 1 ? 13.086 2.479 51.344 1 28.23 1 MET B CA 1
ATOM 1513 C C . MET B 1 1 ? 12.578 3.014 50 1 28.23 1 MET B C 1
ATOM 1515 O O . MET B 1 1 ? 11.984 4.09 49.938 1 28.23 1 MET B O 1
ATOM 1519 N N . THR B 1 2 ? 13.352 2.914 48.906 1 29.64 2 THR B N 1
ATOM 1520 C CA . THR B 1 2 ? 13.398 3.574 47.594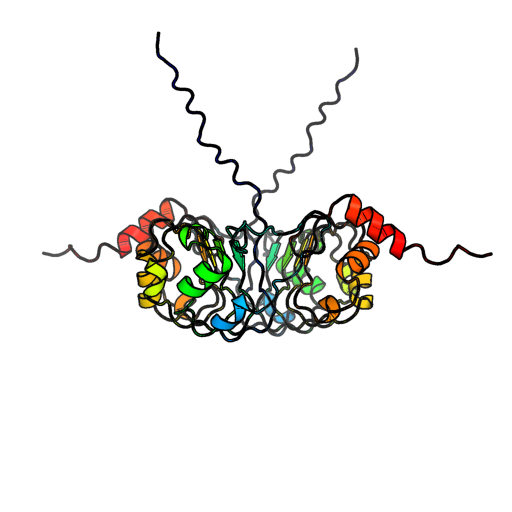 1 29.64 2 THR B CA 1
ATOM 1521 C C . THR B 1 2 ? 12.195 3.17 46.75 1 29.64 2 THR B C 1
ATOM 1523 O O . THR B 1 2 ? 11.977 1.982 46.5 1 29.64 2 THR B O 1
ATOM 1526 N N . GLU B 1 3 ? 11.086 4.035 46.719 1 29.72 3 GLU B N 1
ATOM 1527 C CA . GLU B 1 3 ? 9.805 3.916 46.031 1 29.72 3 GLU B CA 1
ATOM 1528 C C . GLU B 1 3 ? 9.992 3.604 44.562 1 29.72 3 GLU B C 1
ATOM 1530 O O . GLU B 1 3 ? 10.617 4.379 43.812 1 29.72 3 GLU B O 1
ATOM 1535 N N . LEU B 1 4 ? 10.273 2.322 44.188 1 26.45 4 LEU B N 1
ATOM 1536 C CA . LEU B 1 4 ? 10.281 1.823 42.812 1 26.45 4 LEU B CA 1
ATOM 1537 C C . LEU B 1 4 ? 9.055 2.32 42.062 1 26.45 4 LEU B C 1
ATOM 1539 O O . LEU B 1 4 ? 7.926 1.953 42.375 1 26.45 4 LEU B O 1
ATOM 1543 N N . ALA B 1 5 ? 9.109 3.576 41.656 1 30.66 5 ALA B N 1
ATOM 1544 C CA . ALA B 1 5 ? 8.094 4.211 40.844 1 30.66 5 ALA B CA 1
ATOM 1545 C C . ALA B 1 5 ? 7.613 3.262 39.75 1 30.66 5 ALA B C 1
ATOM 1547 O O . ALA B 1 5 ? 8.422 2.662 39.031 1 30.66 5 ALA B O 1
ATOM 1548 N N . ASP B 1 6 ? 6.461 2.604 39.938 1 30 6 ASP B N 1
ATOM 1549 C CA . ASP B 1 6 ? 5.652 1.762 39.062 1 30 6 ASP B CA 1
ATOM 1550 C C . ASP B 1 6 ? 5.531 2.373 37.656 1 30 6 ASP B C 1
ATOM 1552 O O . ASP B 1 6 ? 4.844 3.377 37.469 1 30 6 ASP B O 1
ATOM 1556 N N . LYS B 1 7 ? 6.645 2.545 36.969 1 28.45 7 LYS B N 1
ATOM 1557 C CA . LYS B 1 7 ? 6.613 2.953 35.562 1 28.45 7 LYS B CA 1
ATOM 1558 C C . LYS B 1 7 ? 5.559 2.168 34.812 1 28.45 7 LYS B C 1
ATOM 1560 O O . LYS B 1 7 ? 5.836 1.083 34.281 1 28.45 7 LYS B O 1
ATOM 1565 N N . LYS B 1 8 ? 4.41 1.915 35.438 1 31.5 8 LYS B N 1
ATOM 1566 C CA . LYS B 1 8 ? 3.336 1.448 34.562 1 31.5 8 LYS B CA 1
ATOM 1567 C C . LYS B 1 8 ? 3.305 2.236 33.25 1 31.5 8 LYS B C 1
ATOM 1569 O O . LYS B 1 8 ? 3.117 3.453 33.25 1 31.5 8 LYS B O 1
ATOM 1574 N N . SER B 1 9 ? 4.156 1.939 32.406 1 30.62 9 SER B N 1
ATOM 1575 C CA . SER B 1 9 ? 4.199 2.445 31.031 1 30.62 9 SER B CA 1
ATOM 1576 C C . SER B 1 9 ? 2.799 2.734 30.5 1 30.62 9 SER B C 1
ATOM 1578 O O . SER B 1 9 ? 1.857 1.99 30.781 1 30.62 9 SER B O 1
ATOM 1580 N N . ASP B 1 10 ? 2.27 3.9 30.469 1 32.62 10 ASP B N 1
ATOM 1581 C CA . ASP B 1 10 ? 1.062 4.367 29.797 1 32.62 10 ASP B CA 1
ATOM 1582 C C . ASP B 1 10 ? 0.759 3.521 28.562 1 32.62 10 ASP B C 1
ATOM 1584 O O . ASP B 1 10 ? 1.318 3.756 27.484 1 32.62 10 ASP B O 1
ATOM 1588 N N . ASP B 1 11 ? 0.789 2.219 28.594 1 34.69 11 ASP B N 1
ATOM 1589 C CA . ASP B 1 11 ? 0.154 1.304 27.656 1 34.69 11 ASP B CA 1
ATOM 1590 C C . ASP B 1 11 ? -1.207 1.833 27.203 1 34.69 11 ASP B C 1
ATOM 1592 O O . ASP B 1 11 ? -2.207 1.656 27.906 1 34.69 11 ASP B O 1
ATOM 1596 N N . GLU B 1 12 ? -1.46 3.123 26.859 1 37.09 12 GLU B N 1
ATOM 1597 C CA . GLU B 1 12 ? -2.705 3.57 26.234 1 37.09 12 GLU B CA 1
ATOM 1598 C C . GLU B 1 12 ? -3.383 2.438 25.469 1 37.09 12 GLU B C 1
ATOM 1600 O O . GLU B 1 12 ? -2.729 1.712 24.719 1 37.09 12 GLU B O 1
ATOM 1605 N N . SER B 1 13 ? -4.203 1.71 25.953 1 37.25 13 SER B N 1
ATOM 1606 C CA . SER B 1 13 ? -5.211 0.875 25.297 1 37.25 13 SER B CA 1
ATOM 1607 C C . SER B 1 13 ? -5.57 1.419 23.922 1 37.25 13 SER B C 1
ATOM 1609 O O . SER B 1 13 ? -6.289 2.414 23.812 1 37.25 13 SER B O 1
ATOM 1611 N N . PHE B 1 14 ? -4.762 1.822 23.141 1 40.59 14 PHE B N 1
ATOM 1612 C CA . PHE B 1 14 ? -5.145 2.158 21.766 1 40.59 14 PHE B CA 1
ATOM 1613 C C . PHE B 1 14 ? -6.238 1.224 21.266 1 40.59 14 PHE B C 1
ATOM 1615 O O . PHE B 1 14 ? -5.992 0.034 21.062 1 40.59 14 PHE B O 1
ATOM 1622 N N . GLY B 1 15 ? -7.387 1.275 21.828 1 48.62 15 GLY B N 1
ATOM 1623 C CA . GLY B 1 15 ? -8.477 0.565 21.188 1 48.62 15 GLY B CA 1
ATOM 1624 C C . GLY B 1 15 ? -8.281 0.421 19.688 1 48.62 15 GLY B C 1
ATOM 1625 O O . GLY B 1 15 ? -7.641 1.26 19.047 1 48.62 15 GLY B O 1
ATOM 1626 N N . ILE B 1 16 ? -8.141 -0.72 19.172 1 60.31 16 ILE B N 1
ATOM 1627 C CA . ILE B 1 16 ? -7.957 -1.062 17.766 1 60.31 16 ILE B CA 1
ATOM 1628 C C . ILE B 1 16 ? -8.969 -0.302 16.906 1 60.31 16 ILE B C 1
ATOM 1630 O O . ILE B 1 16 ? -10.172 -0.547 17 1 60.31 16 ILE B O 1
ATOM 1634 N N . PHE B 1 17 ? -8.711 0.989 16.656 1 75.06 17 PHE B N 1
ATOM 1635 C CA . PHE B 1 17 ? -9.578 1.741 15.758 1 75.06 17 PHE B CA 1
ATOM 1636 C C . PHE B 1 17 ? -9.461 1.231 14.328 1 75.0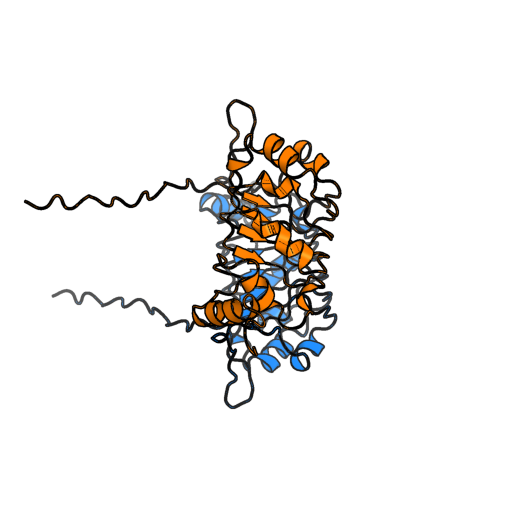6 17 PHE B C 1
ATOM 1638 O O . PHE B 1 17 ? -8.352 0.948 13.859 1 75.06 17 PHE B O 1
ATOM 1645 N N . GLN B 1 18 ? -10.617 0.945 13.859 1 83.81 18 GLN B N 1
ATOM 1646 C CA . GLN B 1 18 ? -10.648 0.618 12.438 1 83.81 18 GLN B CA 1
ATOM 1647 C C . GLN B 1 18 ? -10.398 1.856 11.586 1 83.81 18 GLN B C 1
ATOM 1649 O O . GLN B 1 18 ? -10.852 2.951 11.922 1 83.81 18 GLN B O 1
ATOM 1654 N N . PRO B 1 19 ? -9.711 1.72 10.539 1 90.81 19 PRO B N 1
ATOM 1655 C CA . PRO B 1 19 ? -9.453 2.869 9.664 1 90.81 19 PRO B CA 1
ATOM 1656 C C . PRO B 1 19 ? -10.703 3.328 8.914 1 90.81 19 PRO B C 1
ATOM 1658 O O . PRO B 1 19 ? -11.555 2.506 8.562 1 90.81 19 PRO B O 1
ATOM 1661 N N . LEU B 1 20 ? -10.805 4.613 8.805 1 93.75 20 LEU B N 1
ATOM 1662 C CA . LEU B 1 20 ? -11.766 5.191 7.867 1 93.75 20 LEU B CA 1
ATOM 1663 C C . LEU B 1 20 ? -11.195 5.203 6.449 1 93.75 20 LEU B C 1
ATOM 1665 O O . LEU B 1 20 ? -10.281 5.977 6.148 1 93.75 20 LEU B O 1
ATOM 1669 N N . ASP B 1 21 ? -11.781 4.359 5.578 1 94.06 21 ASP B N 1
ATOM 1670 C CA . ASP B 1 21 ? -11.125 4.02 4.32 1 94.06 21 ASP B CA 1
ATOM 1671 C C . ASP B 1 21 ? -11.914 4.562 3.127 1 94.06 21 ASP B C 1
ATOM 1673 O O . ASP B 1 21 ? -13.039 4.133 2.869 1 94.06 21 ASP B O 1
ATOM 1677 N N . TYR B 1 22 ? -11.32 5.523 2.385 1 96.19 22 TYR B N 1
ATOM 1678 C CA . TYR B 1 22 ? -11.883 6.074 1.155 1 96.19 22 TYR B CA 1
ATOM 1679 C C . TYR B 1 22 ? -10.984 5.766 -0.038 1 96.19 22 TYR B C 1
ATOM 1681 O O . TYR B 1 22 ? -10.93 6.535 -0.998 1 96.19 22 TYR B O 1
ATOM 1689 N N . SER B 1 23 ? -10.227 4.641 0.066 1 95.56 23 SER B N 1
ATOM 1690 C CA . SER B 1 23 ? -9.328 4.285 -1.026 1 95.56 23 SER B CA 1
ATOM 1691 C C . SER B 1 23 ? -10.109 3.771 -2.236 1 95.56 23 SER B C 1
ATOM 1693 O O . SER B 1 23 ? -11.172 3.164 -2.086 1 95.56 23 SER B O 1
ATOM 1695 N N . PHE B 1 24 ? -9.609 4.09 -3.449 1 94.25 24 PHE B N 1
ATOM 1696 C CA . PHE B 1 24 ? -10.094 3.57 -4.719 1 94.25 24 PHE B CA 1
ATOM 1697 C C . PHE B 1 24 ? -11.547 3.965 -4.945 1 94.25 24 PHE B C 1
ATOM 1699 O O . PHE B 1 24 ? -12.367 3.141 -5.363 1 94.25 24 PHE B O 1
ATOM 1706 N N . LEU B 1 25 ? -11.898 5.207 -4.594 1 93.88 25 LEU B N 1
ATOM 1707 C CA . LEU B 1 25 ? -13.273 5.664 -4.805 1 93.88 25 LEU B CA 1
ATOM 1708 C C . LEU B 1 25 ? -13.328 6.727 -5.895 1 93.88 25 LEU B C 1
ATOM 1710 O O . LEU B 1 25 ? -14.359 7.383 -6.074 1 93.88 25 LEU B O 1
ATOM 1714 N N . ASN B 1 26 ? -12.156 6.918 -6.582 1 94.44 26 ASN B N 1
ATOM 1715 C CA . ASN B 1 26 ? -12.062 7.867 -7.684 1 94.44 26 ASN B CA 1
ATOM 1716 C C . ASN B 1 26 ? -12.422 9.281 -7.246 1 94.44 26 ASN B C 1
ATOM 1718 O O . ASN B 1 26 ? -13.117 10 -7.965 1 94.44 26 ASN B O 1
ATOM 1722 N N . ILE B 1 27 ? -12.039 9.68 -6.047 1 96.56 27 ILE B N 1
ATOM 1723 C CA . ILE B 1 27 ? -12.312 10.992 -5.48 1 96.56 27 ILE B CA 1
ATOM 1724 C C . ILE B 1 27 ? -11.359 12.023 -6.086 1 96.56 27 ILE B C 1
ATOM 1726 O O . ILE B 1 27 ? -10.156 11.781 -6.18 1 96.56 27 ILE B O 1
ATOM 1730 N N . LYS B 1 28 ? -11.891 13.156 -6.418 1 97.31 28 LYS B N 1
ATOM 1731 C CA . LYS B 1 28 ? -11.086 14.227 -7 1 97.31 28 LYS B CA 1
ATOM 1732 C C . LYS B 1 28 ? -10.922 15.383 -6.02 1 97.31 28 LYS B C 1
ATOM 1734 O O . LYS B 1 28 ? -9.852 15.992 -5.945 1 97.31 28 LYS B O 1
ATOM 1739 N N . ASN B 1 29 ? -12.047 15.578 -5.316 1 96.75 29 ASN B N 1
ATOM 1740 C CA . ASN B 1 29 ? -12.07 16.703 -4.379 1 96.75 29 ASN B CA 1
ATOM 1741 C C . ASN B 1 29 ? -12.266 16.219 -2.941 1 96.75 29 ASN B C 1
ATOM 1743 O O . ASN B 1 29 ? -13.227 15.508 -2.643 1 96.75 29 ASN B O 1
ATOM 1747 N N . LEU B 1 30 ? -11.422 16.688 -2.094 1 95.69 30 LEU B N 1
ATOM 1748 C CA . LEU B 1 30 ? -11.484 16.266 -0.695 1 95.69 30 LEU B CA 1
ATOM 1749 C C . LEU B 1 30 ? -12.812 16.672 -0.063 1 95.69 30 LEU B C 1
ATOM 1751 O O . LEU B 1 30 ? -13.336 15.961 0.797 1 95.69 30 LEU B O 1
ATOM 1755 N N . SER B 1 31 ? -13.273 17.766 -0.494 1 93.12 31 SER B N 1
ATOM 1756 C CA . SER B 1 31 ? -14.492 18.297 0.087 1 93.12 31 SER B CA 1
ATOM 1757 C C . SER B 1 31 ? -15.672 17.359 -0.129 1 93.12 31 SER B C 1
ATOM 1759 O O . SER B 1 31 ? -16.719 17.5 0.504 1 93.12 31 SER B O 1
ATOM 1761 N N . ASP B 1 32 ? -15.5 16.359 -0.965 1 94.06 32 ASP B N 1
ATOM 1762 C CA . ASP B 1 32 ? -16.562 15.406 -1.257 1 94.06 32 ASP B CA 1
ATOM 1763 C C . ASP B 1 32 ? -16.578 14.273 -0.238 1 94.06 32 ASP B C 1
ATOM 1765 O O . ASP B 1 32 ? -17.562 13.523 -0.15 1 94.06 32 ASP B O 1
ATOM 1769 N N . LEU B 1 33 ? -15.617 14.102 0.546 1 94.44 33 LEU B N 1
ATOM 1770 C CA . LEU B 1 33 ? -15.438 12.93 1.4 1 94.44 33 LEU B CA 1
ATOM 1771 C C . LEU B 1 33 ? -16.578 12.828 2.418 1 94.44 33 LEU B C 1
ATOM 1773 O O . LEU B 1 33 ? -17.141 11.75 2.604 1 94.44 33 LEU B O 1
ATOM 1777 N N . PRO B 1 34 ? -16.984 13.984 3.023 1 91.69 34 PRO B N 1
ATOM 1778 C CA . PRO B 1 34 ? -18 13.859 4.07 1 91.69 34 PRO B CA 1
ATOM 1779 C C . PRO B 1 34 ? -19.359 13.398 3.531 1 91.69 34 PRO B C 1
ATOM 1781 O O . PRO B 1 34 ? -20.188 12.906 4.293 1 91.69 34 PRO B O 1
ATOM 1784 N N . VAL B 1 35 ? -19.562 13.523 2.289 1 91.62 35 VAL B N 1
ATOM 1785 C CA . VAL B 1 35 ? -20.844 13.125 1.728 1 91.62 35 VAL B CA 1
ATOM 1786 C C . VAL B 1 35 ? -20.719 11.75 1.077 1 91.62 35 VAL B C 1
ATOM 1788 O O . VAL B 1 35 ? -21.719 11.164 0.654 1 91.62 35 VAL B O 1
ATOM 1791 N N . CYS B 1 36 ? -19.578 11.219 1.013 1 91.44 36 CYS B N 1
ATOM 1792 C CA . CYS B 1 36 ? -19.328 9.891 0.457 1 91.44 36 CYS B CA 1
ATOM 1793 C C . CYS B 1 36 ? -19.328 8.828 1.553 1 91.44 36 CYS B C 1
ATOM 1795 O O . CYS B 1 36 ? -18.953 9.109 2.693 1 91.44 36 CYS B O 1
ATOM 1797 N N . SER B 1 37 ? -19.75 7.688 1.252 1 90.75 37 SER B N 1
ATOM 1798 C CA . SER B 1 37 ? -19.641 6.566 2.18 1 90.75 37 SER B CA 1
ATOM 1799 C C . SER B 1 37 ? -18.266 5.91 2.105 1 90.75 37 SER B C 1
ATOM 1801 O O . SER B 1 37 ? -17.766 5.621 1.016 1 90.75 37 SER B O 1
ATOM 1803 N N . PRO B 1 38 ? -17.688 5.727 3.244 1 91.75 38 PRO B N 1
ATOM 1804 C CA . PRO B 1 38 ? -16.422 5.004 3.221 1 91.75 38 PRO B CA 1
ATOM 1805 C C . PRO B 1 38 ? -16.578 3.549 2.787 1 91.75 38 PRO B C 1
ATOM 1807 O O . PRO B 1 38 ? -17.688 3.035 2.729 1 91.75 38 PRO B O 1
ATOM 1810 N N . ARG B 1 39 ? -15.43 3.006 2.459 1 87.44 39 ARG B N 1
ATOM 1811 C CA . ARG B 1 39 ? -15.43 1.586 2.117 1 87.44 39 ARG B CA 1
ATOM 1812 C C . ARG B 1 39 ? -15.906 0.741 3.297 1 87.44 39 ARG B C 1
ATOM 1814 O O . ARG B 1 39 ? -15.562 1.024 4.445 1 87.44 39 ARG B O 1
ATOM 1821 N N . ILE B 1 40 ? -16.719 -0.172 2.928 1 75.62 40 ILE B N 1
ATOM 1822 C CA . ILE B 1 40 ? -17.297 -1.025 3.963 1 75.62 40 ILE B CA 1
ATOM 1823 C C . ILE B 1 40 ? -16.422 -2.266 4.152 1 75.62 40 ILE B C 1
ATOM 1825 O O . ILE B 1 40 ? -15.969 -2.867 3.176 1 75.62 40 ILE B O 1
ATOM 1829 N N . ILE B 1 41 ? -16.031 -2.49 5.293 1 69 41 ILE B N 1
ATOM 1830 C CA . ILE B 1 41 ? -15.367 -3.746 5.645 1 69 41 ILE B CA 1
ATOM 1831 C C . ILE B 1 41 ? -16.422 -4.793 6 1 69 41 ILE B C 1
ATOM 1833 O O . ILE B 1 41 ? -17.125 -4.66 6.996 1 69 41 ILE B O 1
ATOM 1837 N N . PRO B 1 42 ? -16.594 -5.629 5.047 1 68 42 PRO B N 1
ATOM 1838 C CA . PRO B 1 42 ? -17.703 -6.547 5.281 1 68 42 PRO B CA 1
ATOM 1839 C C . PRO B 1 42 ? -17.469 -7.465 6.48 1 68 42 PRO B C 1
ATOM 1841 O O . PRO B 1 42 ? -18.391 -8.148 6.926 1 68 42 PRO B O 1
ATOM 1844 N N . SER B 1 43 ? -16.312 -7.266 7.039 1 64.81 43 SER B N 1
ATOM 1845 C CA . SER B 1 43 ? -16.109 -8.188 8.156 1 64.81 43 SER B CA 1
ATOM 1846 C C . SER B 1 43 ? -17.094 -7.906 9.289 1 64.81 43 SER B C 1
ATOM 1848 O O . SER B 1 43 ? -17.359 -6.75 9.609 1 64.81 43 SER B O 1
ATOM 1850 N N . ILE B 1 44 ? -17.828 -8.93 9.648 1 58.62 44 ILE B N 1
ATOM 1851 C CA . ILE B 1 44 ? -18.859 -8.867 10.664 1 58.62 44 ILE B CA 1
ATOM 1852 C C . ILE B 1 44 ? -18.375 -8.078 11.867 1 58.62 44 ILE B C 1
ATOM 1854 O O . ILE B 1 44 ? -19.141 -7.375 12.516 1 58.62 44 ILE B O 1
ATOM 1858 N N . ASN B 1 45 ? -17.172 -8.086 12.164 1 59.72 45 ASN B N 1
ATOM 1859 C CA . ASN B 1 45 ? -16.641 -7.488 13.383 1 59.72 45 ASN B CA 1
ATOM 1860 C C . ASN B 1 45 ? -16.094 -6.086 13.125 1 59.72 45 ASN B C 1
ATOM 1862 O O . ASN B 1 45 ? -15.641 -5.41 14.055 1 59.72 45 ASN B O 1
ATOM 1866 N N . SER B 1 46 ? -16.281 -5.758 11.82 1 64.19 46 SER B N 1
ATOM 1867 C CA . SER B 1 46 ? -15.516 -4.539 11.586 1 64.19 46 SER B CA 1
ATOM 1868 C C . SER B 1 46 ? -16.438 -3.361 11.266 1 64.19 46 SER B C 1
ATOM 1870 O O . SER B 1 46 ? -16.953 -3.262 10.148 1 64.19 46 SER B O 1
ATOM 1872 N N . VAL B 1 47 ? -17.188 -2.879 12.266 1 71.19 47 VAL B N 1
ATOM 1873 C CA . VAL B 1 47 ? -17.969 -1.668 12.039 1 71.19 47 VAL B CA 1
ATOM 1874 C C . VAL B 1 47 ? -17.266 -0.47 12.672 1 71.19 47 VAL B C 1
ATOM 1876 O O . VAL B 1 47 ? -16.75 -0.565 13.789 1 71.19 47 VAL B O 1
ATOM 1879 N N . ILE B 1 48 ? -17.094 0.491 11.867 1 83.94 48 ILE B N 1
ATOM 1880 C CA . ILE B 1 48 ? -16.609 1.744 12.422 1 83.94 48 ILE B CA 1
ATOM 1881 C C . ILE B 1 48 ? -17.734 2.482 13.125 1 83.94 48 ILE B C 1
ATOM 1883 O O . ILE B 1 48 ? -18.812 2.672 12.547 1 83.94 48 ILE B O 1
ATOM 1887 N N . LYS B 1 49 ? -17.469 2.836 14.352 1 87.75 49 LYS B N 1
ATOM 1888 C CA . LYS B 1 49 ? -18.5 3.467 15.164 1 87.75 49 LYS B CA 1
ATOM 1889 C C . LYS B 1 49 ? -18.484 4.984 15 1 87.75 49 LYS B C 1
ATOM 1891 O O . LYS B 1 49 ? -17.484 5.551 14.547 1 87.75 49 LYS B O 1
ATOM 1896 N N . LYS B 1 50 ? -19.656 5.543 15.328 1 92.75 50 LYS B N 1
ATOM 1897 C CA . LYS B 1 50 ? -19.781 6.996 15.383 1 92.75 50 LYS B CA 1
ATOM 1898 C C . LYS B 1 50 ? -20.109 7.469 16.797 1 92.75 50 LYS B C 1
ATOM 1900 O O . LYS B 1 50 ? -20.719 6.742 17.578 1 92.75 50 LYS B O 1
ATOM 1905 N N . ASP B 1 51 ? -19.609 8.703 17.141 1 93.5 51 ASP B N 1
ATOM 1906 C CA . ASP B 1 51 ? -19.906 9.258 18.453 1 93.5 51 ASP B CA 1
ATOM 1907 C C . ASP B 1 51 ? -21.297 9.906 18.469 1 93.5 51 ASP B C 1
ATOM 1909 O O . ASP B 1 51 ? -22.062 9.781 17.516 1 93.5 51 ASP B O 1
ATOM 1913 N N . ILE B 1 52 ? -21.625 10.508 19.547 1 94.75 52 ILE B N 1
ATOM 1914 C CA . ILE B 1 52 ? -22.953 11.055 19.781 1 94.75 52 ILE B CA 1
ATOM 1915 C C . ILE B 1 52 ? -23.219 12.188 18.781 1 94.75 52 ILE B C 1
ATOM 1917 O O . ILE B 1 52 ? -24.375 12.484 18.469 1 94.75 52 ILE B O 1
ATOM 1921 N N . ASN B 1 53 ? -22.188 12.812 18.266 1 95.19 53 ASN B N 1
ATOM 1922 C CA . ASN B 1 53 ? -22.328 13.922 17.328 1 95.19 53 ASN B CA 1
ATOM 1923 C C . ASN B 1 53 ? -22.266 13.445 15.883 1 95.19 53 ASN B C 1
ATOM 1925 O O . ASN B 1 53 ? -22.219 14.258 14.961 1 95.19 53 ASN B O 1
ATOM 1929 N N . GLY B 1 54 ? -22.109 12.172 15.664 1 94.56 54 GLY B N 1
ATOM 1930 C CA . GLY B 1 54 ? -22.125 11.617 14.32 1 94.56 54 GLY B CA 1
ATOM 1931 C C . GLY B 1 54 ? -20.75 11.586 13.68 1 94.56 54 GLY B C 1
ATOM 1932 O O . GLY B 1 54 ? -20.625 11.406 12.461 1 94.56 54 GLY B O 1
ATOM 1933 N N . LYS B 1 55 ? -19.781 11.758 14.469 1 95.81 55 LYS B N 1
ATOM 1934 C CA . LYS B 1 55 ? -18.422 11.727 13.953 1 95.81 55 LYS B CA 1
ATOM 1935 C C . LYS B 1 55 ? -17.812 10.328 14.078 1 95.81 55 LYS B C 1
ATOM 1937 O O . LYS B 1 55 ? -18.062 9.633 15.07 1 95.81 55 LYS B O 1
ATOM 1942 N N . TRP B 1 56 ? -17.031 9.984 13.078 1 94.38 56 TRP B N 1
ATOM 1943 C CA . TRP B 1 56 ? -16.406 8.664 13.086 1 94.38 56 TRP B CA 1
ATOM 1944 C C . TRP B 1 56 ? -15.367 8.547 14.195 1 94.38 56 TRP B C 1
ATOM 1946 O O . TRP B 1 56 ? -14.594 9.477 14.422 1 94.38 56 TRP B O 1
ATOM 1956 N N . ILE B 1 57 ? -15.398 7.441 14.805 1 93.75 57 ILE B N 1
ATOM 1957 C CA . ILE B 1 57 ? -14.383 7.16 15.812 1 93.75 57 ILE B CA 1
ATOM 1958 C C . ILE B 1 57 ? -13.227 6.387 15.18 1 93.75 57 ILE B C 1
ATOM 1960 O O . ILE B 1 57 ? -13.258 5.156 15.125 1 93.75 57 ILE B O 1
ATOM 1964 N N . SER B 1 58 ? -12.227 7.051 14.688 1 94.44 58 SER B N 1
ATOM 1965 C CA . SER B 1 58 ? -11.039 6.488 14.055 1 94.44 58 SER B CA 1
ATOM 1966 C C . SER B 1 58 ? -9.836 7.41 14.219 1 94.44 58 SER B C 1
ATOM 1968 O O . SER B 1 58 ? -9.992 8.594 14.523 1 94.44 58 SER B O 1
ATOM 1970 N N . GLN B 1 59 ? -8.742 6.781 14.086 1 95.94 59 GLN B N 1
ATOM 1971 C CA . GLN B 1 59 ? -7.504 7.559 14.125 1 95.94 59 GLN B CA 1
ATOM 1972 C C . GLN B 1 59 ? -6.758 7.477 12.797 1 95.94 59 GLN B C 1
ATOM 1974 O O . GLN B 1 59 ? -5.66 8.023 12.664 1 95.94 59 GLN B O 1
ATOM 1979 N N . THR B 1 60 ? -7.316 6.766 11.898 1 95.5 60 THR B N 1
ATOM 1980 C CA . THR B 1 60 ? -6.684 6.5 10.617 1 95.5 60 THR B CA 1
ATOM 1981 C C . THR B 1 60 ? -7.613 6.887 9.469 1 95.5 60 THR B C 1
ATOM 1983 O O . THR B 1 60 ? -8.797 6.531 9.469 1 95.5 60 THR B O 1
ATOM 1986 N N . LEU B 1 61 ? -7.074 7.672 8.57 1 96.94 61 LEU B N 1
ATOM 1987 C CA . LEU B 1 61 ? -7.801 8.055 7.367 1 96.94 61 LEU B CA 1
ATOM 1988 C C . LEU B 1 61 ? -7.035 7.641 6.117 1 96.94 61 LEU B C 1
ATOM 1990 O O . LEU B 1 61 ? -5.879 8.031 5.934 1 96.94 61 LEU B O 1
ATOM 1994 N N . LYS B 1 62 ? -7.695 6.828 5.324 1 96.75 62 LYS B N 1
ATOM 1995 C CA . LYS B 1 62 ? -7.105 6.375 4.07 1 96.75 62 LYS B CA 1
ATOM 1996 C C . LYS B 1 62 ? -7.801 7.02 2.873 1 96.75 62 LYS B C 1
ATOM 1998 O O . LYS B 1 62 ? -9.008 6.863 2.693 1 96.75 62 LYS B O 1
ATOM 2003 N N . ILE B 1 63 ? -7.016 7.746 2.119 1 97.88 63 ILE B N 1
ATOM 2004 C CA . ILE B 1 63 ? -7.535 8.406 0.926 1 97.88 63 ILE B CA 1
ATOM 2005 C C . ILE B 1 63 ? -6.66 8.062 -0.277 1 97.88 63 ILE B C 1
ATOM 2007 O O . ILE B 1 63 ? -6.602 8.82 -1.248 1 97.88 63 ILE B O 1
ATOM 2011 N N . ASN B 1 64 ? -5.934 7.02 -0.181 1 97.44 64 ASN B N 1
ATOM 2012 C CA . ASN B 1 64 ? -4.98 6.633 -1.216 1 97.44 64 ASN B CA 1
ATOM 2013 C C . ASN B 1 64 ? -5.688 6.117 -2.465 1 97.44 64 ASN B C 1
ATOM 2015 O O . ASN B 1 64 ? -6.848 5.695 -2.398 1 97.44 64 ASN B O 1
ATOM 2019 N N . ASN B 1 65 ? -4.996 6.137 -3.604 1 96.5 65 ASN B N 1
ATOM 2020 C CA . ASN B 1 65 ? -5.441 5.613 -4.891 1 96.5 65 ASN B CA 1
ATOM 2021 C C . ASN B 1 65 ? -6.73 6.289 -5.355 1 96.5 65 ASN B C 1
ATOM 2023 O O . ASN B 1 65 ? -7.707 5.613 -5.688 1 96.5 65 ASN B O 1
ATOM 2027 N N . ASN B 1 66 ? -6.699 7.602 -5.27 1 97.19 66 ASN B N 1
ATOM 2028 C CA . ASN B 1 66 ? -7.711 8.484 -5.836 1 97.19 66 ASN B CA 1
ATOM 2029 C C . ASN B 1 66 ? -7.102 9.469 -6.828 1 97.19 66 ASN B C 1
ATOM 2031 O O . ASN B 1 66 ? -6.059 9.195 -7.426 1 97.19 66 ASN B O 1
ATOM 2035 N N . GLN B 1 67 ? -7.805 10.547 -7.09 1 97.81 67 GLN B N 1
ATOM 2036 C CA . GLN B 1 67 ? -7.332 11.555 -8.039 1 97.81 67 GLN B CA 1
ATOM 2037 C C . GLN B 1 67 ? -7.227 12.922 -7.383 1 97.81 67 GLN B C 1
ATOM 2039 O O . GLN B 1 67 ? -7.559 13.938 -8 1 97.81 67 GLN B O 1
ATOM 2044 N N . ILE B 1 68 ? -6.809 12.977 -6.172 1 98.12 68 ILE B N 1
ATOM 2045 C CA . ILE B 1 68 ? -6.766 14.211 -5.402 1 98.12 68 ILE B CA 1
ATOM 2046 C C . ILE B 1 68 ? -5.555 15.039 -5.824 1 98.12 68 ILE B C 1
ATOM 2048 O O . ILE B 1 68 ? -4.445 14.516 -5.926 1 98.12 68 ILE B O 1
ATOM 2052 N N . GLU B 1 69 ? -5.773 16.297 -6.016 1 98.19 69 GLU B N 1
ATOM 2053 C CA . GLU B 1 69 ? -4.695 17.188 -6.414 1 98.19 69 GLU B CA 1
ATOM 2054 C C . GLU B 1 69 ? -4.43 18.25 -5.344 1 98.19 69 GLU B C 1
ATOM 2056 O O . GLU B 1 69 ? -3.299 18.719 -5.195 1 98.19 69 GLU B O 1
ATOM 2061 N N . ASP B 1 70 ? -5.48 18.609 -4.688 1 97.94 70 ASP B N 1
ATOM 2062 C CA . ASP B 1 70 ? -5.414 19.688 -3.697 1 97.94 70 ASP B CA 1
ATOM 2063 C C . ASP B 1 70 ? -5.871 19.188 -2.324 1 97.94 70 ASP B C 1
ATOM 2065 O O . ASP B 1 70 ? -7 18.719 -2.17 1 97.94 70 ASP B O 1
ATOM 2069 N N . ILE B 1 71 ? -4.945 19.344 -1.312 1 97.56 71 ILE B N 1
ATOM 2070 C CA . ILE B 1 71 ? -5.289 18.844 0.016 1 97.56 71 ILE B CA 1
ATOM 2071 C C . ILE B 1 71 ? -5.355 20 1.002 1 97.56 71 ILE B C 1
ATOM 2073 O O . ILE B 1 71 ? -5.188 19.812 2.209 1 97.56 71 ILE B O 1
ATOM 2077 N N . SER B 1 72 ? -5.602 21.234 0.567 1 96.62 72 SER B N 1
ATOM 2078 C CA . SER B 1 72 ? -5.633 22.422 1.407 1 96.62 72 SER B CA 1
ATOM 2079 C C . SER B 1 72 ? -6.777 22.375 2.41 1 96.62 72 SER B C 1
ATOM 2081 O O . SER B 1 72 ? -6.684 22.938 3.504 1 96.62 72 SER B O 1
ATOM 2083 N N . THR B 1 73 ? -7.844 21.672 2.023 1 96.5 73 THR B N 1
ATOM 2084 C CA . THR B 1 73 ? -9.031 21.641 2.867 1 96.5 73 THR B CA 1
ATOM 2085 C C . THR B 1 73 ? -9.008 20.406 3.779 1 96.5 73 THR B C 1
ATOM 2087 O O . THR B 1 73 ? -9.977 20.141 4.488 1 96.5 73 THR B O 1
ATOM 2090 N N . LEU B 1 74 ? -7.926 19.688 3.865 1 97.44 74 LEU B N 1
ATOM 2091 C CA . LEU B 1 74 ? -7.836 18.422 4.602 1 97.44 74 LEU B CA 1
ATOM 2092 C C . LEU B 1 74 ? -8.18 18.625 6.07 1 97.44 74 LEU B C 1
ATOM 2094 O O . LEU B 1 74 ? -8.977 17.875 6.637 1 97.44 74 LEU B O 1
ATOM 2098 N N . PRO B 1 75 ? -7.676 19.75 6.703 1 97 75 PRO B N 1
ATOM 2099 C CA . PRO B 1 75 ? -8.016 19.922 8.117 1 97 75 PRO B CA 1
ATOM 2100 C C . PRO B 1 75 ? -9.516 20.078 8.352 1 97 75 PRO B C 1
ATOM 2102 O O . PRO B 1 75 ? -10.062 19.531 9.312 1 97 75 PRO B O 1
ATOM 2105 N N . ILE B 1 76 ? -10.164 20.75 7.484 1 96.94 76 ILE B N 1
ATOM 2106 C CA . ILE B 1 76 ? -11.602 20.953 7.586 1 96.94 76 ILE B CA 1
ATOM 2107 C C . ILE B 1 76 ? -12.328 19.609 7.414 1 96.94 76 ILE B C 1
ATOM 2109 O O . ILE B 1 76 ? -13.227 19.281 8.188 1 96.94 76 ILE B O 1
ATOM 2113 N N . VAL B 1 77 ? -11.875 18.891 6.469 1 97.44 77 VAL B N 1
ATOM 2114 C CA . VAL B 1 77 ? -12.477 17.594 6.168 1 97.44 77 VAL B CA 1
ATOM 2115 C C . VAL B 1 77 ? -12.281 16.656 7.348 1 97.44 77 VAL B C 1
ATOM 2117 O O . VAL B 1 77 ? -13.211 15.938 7.746 1 97.44 77 VAL B O 1
ATOM 2120 N N . VAL B 1 78 ? -11.102 16.656 7.902 1 97.5 78 VAL B N 1
ATOM 2121 C CA . VAL B 1 78 ? -10.805 15.812 9.055 1 97.5 78 VAL B CA 1
ATOM 2122 C C . VAL B 1 78 ? -11.711 16.188 10.219 1 97.5 78 VAL B C 1
ATOM 2124 O O . VAL B 1 78 ? -12.258 15.312 10.891 1 97.5 78 VAL B O 1
ATOM 2127 N N . TYR B 1 79 ? -11.867 17.438 10.438 1 96.75 79 TYR B N 1
ATOM 2128 C CA . TYR B 1 79 ? -12.766 17.891 11.484 1 96.75 79 TYR B CA 1
ATOM 2129 C C . TYR B 1 79 ? -14.195 17.422 11.227 1 96.75 79 TYR B C 1
ATOM 2131 O O . TYR B 1 79 ? -14.883 16.984 12.148 1 96.75 79 TYR B O 1
ATOM 2139 N N . GLU B 1 80 ? -14.656 17.516 10.047 1 97 80 GLU B N 1
ATOM 2140 C CA . GLU B 1 80 ? -16.016 17.094 9.688 1 97 80 GLU B CA 1
ATOM 2141 C C . GLU B 1 80 ? -16.188 15.594 9.875 1 97 80 GLU B C 1
ATOM 2143 O O . GLU B 1 80 ? -17.266 15.133 10.266 1 97 80 GLU B O 1
ATOM 2148 N N . LEU B 1 81 ? -15.164 14.867 9.609 1 97.12 81 LEU B N 1
ATOM 2149 C CA . LEU B 1 81 ? -15.266 13.414 9.641 1 97.12 81 LEU B CA 1
ATOM 2150 C C . LEU B 1 81 ? -15.055 12.891 11.062 1 97.12 81 LEU B C 1
ATOM 2152 O O . LEU B 1 81 ? -15.773 11.984 11.508 1 97.12 81 LEU B O 1
ATOM 2156 N N . LEU B 1 82 ? -14.086 13.523 11.797 1 96.62 82 LEU B N 1
ATOM 2157 C CA . LEU B 1 82 ? -13.617 12.898 13.031 1 96.62 82 LEU B CA 1
ATOM 215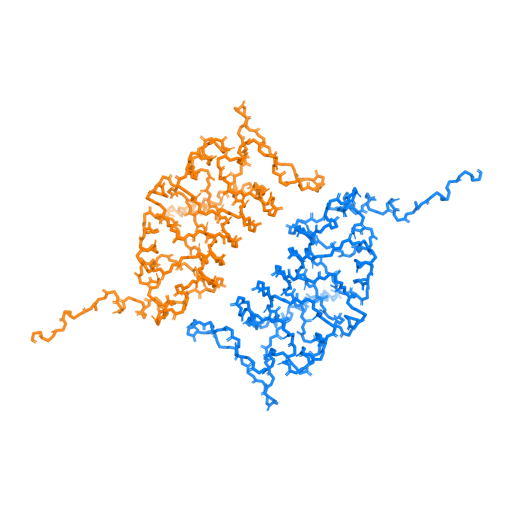8 C C . LEU B 1 82 ? -13.93 13.773 14.234 1 96.62 82 LEU B C 1
ATOM 2160 O O . LEU B 1 82 ? -13.734 13.359 15.383 1 96.62 82 LEU B O 1
ATOM 2164 N N . GLY B 1 83 ? -14.344 14.977 14.016 1 96 83 GLY B N 1
ATOM 2165 C CA . GLY B 1 83 ? -14.75 15.875 15.086 1 96 83 GLY B CA 1
ATOM 2166 C C . GLY B 1 83 ? -13.602 16.703 15.633 1 96 83 GLY B C 1
ATOM 2167 O O . GLY B 1 83 ? -13.82 17.797 16.172 1 96 83 GLY B O 1
ATOM 2168 N N . ASP B 1 84 ? -12.453 16.172 15.539 1 95.56 84 ASP B N 1
ATOM 2169 C CA . ASP B 1 84 ? -11.258 16.844 16.031 1 95.56 84 ASP B CA 1
ATOM 2170 C C . ASP B 1 84 ? -10.023 16.438 15.219 1 95.56 84 ASP B C 1
ATOM 2172 O O . ASP B 1 84 ? -9.758 15.242 15.047 1 95.56 84 ASP B O 1
ATOM 2176 N N . THR B 1 85 ? -9.266 17.406 14.789 1 94.81 85 THR B N 1
ATOM 2177 C CA . THR B 1 85 ? -8.086 17.141 13.977 1 94.81 85 THR B CA 1
ATOM 2178 C C . THR B 1 85 ? -7.039 16.359 14.766 1 94.81 85 THR B C 1
ATOM 2180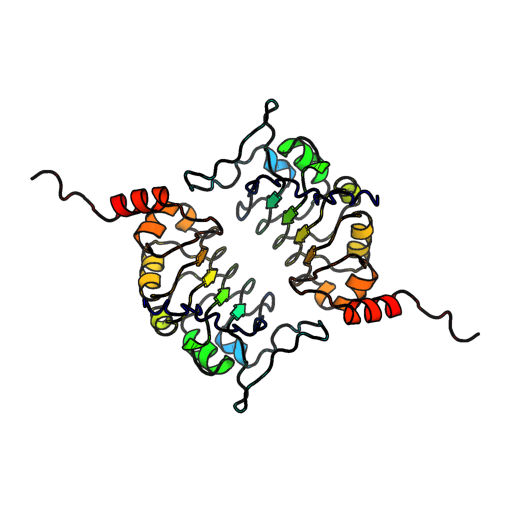 O O . THR B 1 85 ? -6.211 15.656 14.188 1 94.81 85 THR B O 1
ATOM 2183 N N . SER B 1 86 ? -7.086 16.5 16.125 1 94.44 86 SER B N 1
ATOM 2184 C CA . SER B 1 86 ? -6.129 15.812 16.984 1 94.44 86 SER B CA 1
ATOM 2185 C C . SER B 1 86 ? -6.387 14.305 17 1 94.44 86 SER B C 1
ATOM 2187 O O . SER B 1 86 ? -5.539 13.539 17.453 1 94.44 86 SER B O 1
ATOM 2189 N N . ASN B 1 87 ? -7.48 13.883 16.469 1 93.88 87 ASN B N 1
ATOM 2190 C CA . ASN B 1 87 ? -7.828 12.469 16.453 1 93.88 87 ASN B CA 1
ATOM 2191 C C . ASN B 1 87 ? -7.105 11.727 15.336 1 93.88 87 ASN B C 1
ATOM 2193 O O . ASN B 1 87 ? -6.98 10.5 15.383 1 93.88 87 ASN B O 1
ATOM 2197 N N . LEU B 1 88 ? -6.668 12.406 14.406 1 97.06 88 LEU B N 1
ATOM 2198 C CA . LEU B 1 88 ? -6.008 11.773 13.266 1 97.06 88 LEU B CA 1
ATOM 2199 C C . LEU B 1 88 ? -4.52 11.578 13.547 1 97.06 88 LEU B C 1
ATOM 2201 O O . LEU B 1 88 ? -3.795 12.547 13.773 1 97.06 88 LEU B O 1
ATOM 2205 N N . THR B 1 89 ? -4.07 10.312 13.484 1 97.44 89 THR B N 1
ATOM 2206 C CA . THR B 1 89 ? -2.668 10.008 13.742 1 97.44 89 THR B CA 1
ATOM 2207 C C . THR B 1 89 ? -2.016 9.375 12.516 1 97.44 89 THR B C 1
ATOM 2209 O O . THR B 1 89 ? -0.798 9.453 12.344 1 97.44 89 THR B O 1
ATOM 2212 N N . TRP B 1 90 ? -2.783 8.711 11.742 1 97.56 90 TRP B N 1
ATOM 2213 C CA . TRP B 1 90 ? -2.287 8.047 10.539 1 97.56 90 TRP B CA 1
ATOM 2214 C C . TRP B 1 90 ? -3.074 8.492 9.312 1 97.56 90 TRP B C 1
ATOM 2216 O O . TRP B 1 90 ? -4.297 8.344 9.258 1 97.56 90 TRP B O 1
ATOM 2226 N N . LEU B 1 91 ? -2.334 9.016 8.297 1 98.31 91 LEU B N 1
ATOM 2227 C CA . LEU B 1 91 ? -2.941 9.531 7.07 1 98.31 91 LEU B CA 1
ATOM 2228 C C . LEU B 1 91 ? -2.299 8.898 5.84 1 98.31 91 LEU B C 1
ATOM 2230 O O . LEU B 1 91 ? -1.081 8.969 5.664 1 98.31 91 LEU B O 1
ATOM 2234 N N . ASP B 1 92 ? -3.113 8.305 5.051 1 98.12 92 ASP B N 1
ATOM 2235 C CA . ASP B 1 92 ? -2.635 7.723 3.799 1 98.12 92 ASP B CA 1
ATOM 2236 C C . ASP B 1 92 ? -3.121 8.531 2.6 1 98.12 92 ASP B C 1
ATOM 2238 O O . ASP B 1 92 ? -4.297 8.453 2.229 1 98.12 92 ASP B O 1
ATOM 2242 N N . LEU B 1 93 ? -2.227 9.25 1.977 1 98.44 93 LEU B N 1
ATOM 2243 C CA . LEU B 1 93 ? -2.496 10.062 0.798 1 98.44 93 LEU B CA 1
ATOM 2244 C C . LEU B 1 93 ? -1.785 9.5 -0.428 1 98.44 93 LEU B C 1
ATOM 2246 O O . LEU B 1 93 ? -1.666 10.18 -1.449 1 98.44 93 LEU B O 1
ATOM 2250 N N . SER B 1 94 ? -1.319 8.305 -0.362 1 97.88 94 SER B N 1
ATOM 2251 C CA . SER B 1 94 ? -0.449 7.758 -1.399 1 97.88 94 SER B CA 1
ATOM 2252 C C . SER B 1 94 ? -1.206 7.559 -2.707 1 97.88 94 SER B C 1
ATOM 2254 O O . SER B 1 94 ? -2.432 7.434 -2.709 1 97.88 94 SER B O 1
ATOM 2256 N N . CYS B 1 95 ? -0.514 7.586 -3.795 1 97.19 95 CYS B N 1
ATOM 2257 C CA . CYS B 1 95 ? -1.018 7.293 -5.133 1 97.19 95 CYS B CA 1
ATOM 2258 C C . CYS B 1 95 ? -2.17 8.227 -5.492 1 97.19 95 CYS B C 1
ATOM 2260 O O . CYS B 1 95 ? -3.25 7.762 -5.867 1 97.19 95 CYS B O 1
ATOM 2262 N N . ASN B 1 96 ? -1.976 9.508 -5.402 1 98 96 ASN B N 1
ATOM 2263 C CA . ASN B 1 96 ? -2.805 10.594 -5.914 1 98 96 ASN B CA 1
ATOM 2264 C C . ASN B 1 96 ? -2.021 11.5 -6.859 1 98 96 ASN B C 1
ATOM 2266 O O . ASN B 1 96 ? -1.117 11.039 -7.562 1 98 96 ASN B O 1
ATOM 2270 N N . ASN B 1 97 ? -2.463 12.766 -6.965 1 98.44 97 ASN B N 1
ATOM 2271 C CA . ASN B 1 97 ? -1.804 13.742 -7.832 1 98.44 97 ASN B CA 1
ATOM 2272 C C . ASN B 1 97 ? -1.418 15 -7.07 1 98.44 97 ASN B C 1
ATOM 2274 O O . ASN B 1 97 ? -1.562 16.109 -7.586 1 98.44 97 ASN B O 1
ATOM 2278 N N . ILE B 1 98 ? -0.928 14.852 -5.875 1 98.38 98 ILE B N 1
ATOM 2279 C CA . ILE B 1 98 ? -0.686 15.969 -4.973 1 98.38 98 ILE B CA 1
ATOM 2280 C C . ILE B 1 98 ? 0.679 16.578 -5.27 1 98.38 98 ILE B C 1
ATOM 2282 O O . ILE B 1 98 ? 1.712 15.93 -5.094 1 98.38 98 ILE B O 1
ATOM 2286 N N . PRO B 1 99 ? 0.726 17.844 -5.641 1 98.25 99 PRO B N 1
ATOM 2287 C CA . PRO B 1 99 ? 2.008 18.453 -5.984 1 98.25 99 PRO B CA 1
ATOM 2288 C C . PRO B 1 99 ? 2.627 19.219 -4.82 1 98.25 99 PRO B C 1
ATOM 2290 O O . PRO B 1 99 ? 3.82 19.531 -4.844 1 98.25 99 PRO B O 1
ATOM 2293 N N . SER B 1 100 ? 1.702 19.547 -3.857 1 97.5 100 SER B N 1
ATOM 2294 C CA . SER B 1 100 ? 2.176 20.469 -2.826 1 97.5 100 SER B CA 1
ATOM 2295 C C . SER B 1 100 ? 1.541 20.156 -1.476 1 97.5 100 SER B C 1
ATOM 2297 O O . SER B 1 100 ? 0.433 19.625 -1.413 1 97.5 100 SER B O 1
ATOM 2299 N N . ILE B 1 101 ? 2.273 20.531 -0.423 1 96.75 101 ILE B N 1
ATOM 2300 C CA . ILE B 1 101 ? 1.798 20.422 0.952 1 96.75 101 ILE B CA 1
ATOM 2301 C C . ILE B 1 101 ? 1.383 21.797 1.471 1 96.75 101 ILE B C 1
ATOM 2303 O O . ILE B 1 101 ? 2.213 22.703 1.581 1 96.75 101 ILE B O 1
ATOM 2307 N N . PRO B 1 102 ? 0.168 21.906 1.811 1 94.62 102 PRO B N 1
ATOM 2308 C CA . PRO B 1 102 ? -0.285 23.234 2.242 1 94.62 102 PRO B CA 1
ATOM 2309 C C . PRO B 1 102 ? 0.117 23.562 3.68 1 94.62 102 PRO B C 1
ATOM 2311 O O . PRO B 1 102 ? 0.386 22.641 4.469 1 94.62 102 PRO B O 1
ATOM 2314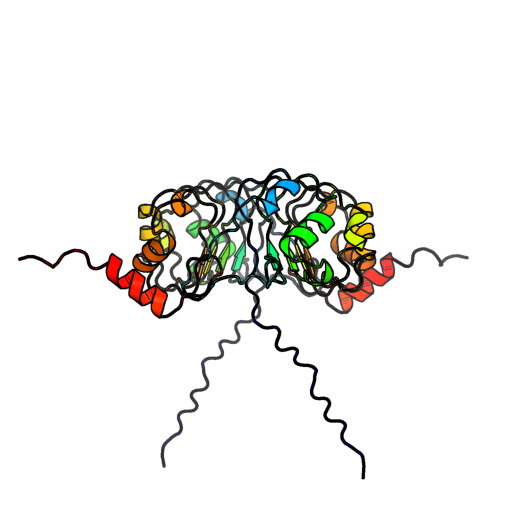 N N . ASN B 1 103 ? 0.09 24.812 4.031 1 93.44 103 ASN B N 1
ATOM 2315 C CA . ASN B 1 103 ? 0.401 25.266 5.379 1 93.44 103 ASN B CA 1
ATOM 2316 C C . ASN B 1 103 ? -0.67 24.844 6.379 1 93.44 103 ASN B C 1
ATOM 2318 O O . ASN B 1 103 ? -0.413 24.781 7.582 1 93.44 103 ASN B O 1
ATOM 2322 N N . SER B 1 104 ? -1.794 24.562 5.832 1 92 104 SER B N 1
ATOM 2323 C CA . SER B 1 104 ? -2.902 24.156 6.688 1 92 104 SER B CA 1
ATOM 2324 C C . SER B 1 104 ? -2.586 22.859 7.414 1 92 104 SER B C 1
ATOM 2326 O O . SER B 1 104 ? -3.25 22.5 8.391 1 92 104 SER B O 1
ATOM 2328 N N . PHE B 1 105 ? -1.574 22.078 6.996 1 93 105 PHE B N 1
ATOM 2329 C CA . PHE B 1 105 ? -1.165 20.828 7.641 1 93 105 PHE B CA 1
ATOM 2330 C C . PHE B 1 105 ? -0.77 21.078 9.094 1 93 105 PHE B C 1
ATOM 2332 O O . PHE B 1 105 ? -0.769 20.141 9.906 1 93 105 PHE B O 1
ATOM 2339 N N . SER B 1 106 ? -0.479 22.344 9.406 1 92.94 106 SER B N 1
ATOM 2340 C CA . SER B 1 106 ? -0.031 22.688 10.75 1 92.94 106 SER B CA 1
ATOM 2341 C C . SER B 1 106 ? -1.106 22.375 11.789 1 92.94 106 SER B C 1
ATOM 2343 O O . SER B 1 106 ? -0.806 22.219 12.969 1 92.94 106 SER B O 1
ATOM 2345 N N . SER B 1 107 ? -2.359 22.297 11.328 1 94.88 107 SER B N 1
ATOM 2346 C CA . SER B 1 107 ? -3.463 22.016 12.242 1 94.88 107 SER B CA 1
ATOM 2347 C C . SER B 1 107 ? -3.529 20.531 12.602 1 94.88 107 SER B C 1
ATOM 2349 O O . SER B 1 107 ? -4.203 20.156 13.555 1 94.88 107 SER B O 1
ATOM 2351 N N . LEU B 1 108 ? -2.84 19.688 11.844 1 96.31 108 LEU B N 1
ATOM 2352 C CA . LEU B 1 108 ? -2.842 18.25 12.062 1 96.31 108 LEU B CA 1
ATOM 2353 C C . LEU B 1 108 ? -1.667 17.828 12.945 1 96.31 108 LEU B C 1
ATOM 2355 O O . LEU B 1 108 ? -0.888 16.953 12.57 1 96.31 108 LEU B O 1
ATOM 2359 N N . LYS B 1 109 ? -1.596 18.312 14.086 1 93.38 109 LYS B N 1
ATOM 2360 C CA . LYS B 1 109 ? -0.414 18.312 14.945 1 93.38 109 LYS B CA 1
ATOM 2361 C C . LYS B 1 109 ? -0.154 16.922 15.523 1 93.38 109 LYS B C 1
ATOM 2363 O O . LYS B 1 109 ? 0.932 16.656 16.047 1 93.38 109 LYS B O 1
ATOM 2368 N N . HIS B 1 110 ? -1.111 16.016 15.438 1 96.62 110 HIS B N 1
ATOM 2369 C CA . HIS B 1 110 ? -0.955 14.711 16.062 1 96.62 110 HIS B CA 1
ATOM 2370 C C . HIS B 1 110 ? -0.62 13.641 15.023 1 96.62 110 HIS B C 1
ATOM 2372 O O . HIS B 1 110 ? -0.515 12.461 15.359 1 96.62 110 HIS B O 1
ATOM 2378 N N . LEU B 1 111 ? -0.386 14.047 13.781 1 97.44 111 LEU B N 1
ATOM 2379 C CA . LEU B 1 111 ? -0.012 13.094 12.734 1 97.44 111 LEU B CA 1
ATOM 2380 C C . LEU B 1 111 ? 1.341 12.461 13.039 1 97.44 111 LEU B C 1
ATOM 2382 O O . LEU B 1 111 ? 2.328 13.164 13.25 1 97.44 111 LEU B O 1
ATOM 2386 N N . LYS B 1 112 ? 1.324 11.156 13.094 1 98.31 112 LYS B N 1
ATOM 2387 C CA . LYS B 1 112 ? 2.547 10.398 13.328 1 98.31 112 LYS B CA 1
ATOM 2388 C C . LYS B 1 112 ? 3.031 9.719 12.055 1 98.31 112 LYS B C 1
ATOM 2390 O O . LYS B 1 112 ? 4.234 9.539 11.859 1 98.31 112 LYS B O 1
ATOM 2395 N N . ILE B 1 113 ? 2.088 9.359 11.25 1 98.44 113 ILE B N 1
ATOM 2396 C CA . ILE B 1 113 ? 2.381 8.609 10.031 1 98.44 113 ILE B CA 1
ATOM 2397 C C . ILE B 1 113 ? 1.697 9.281 8.836 1 98.44 113 ILE B C 1
ATOM 2399 O O . ILE B 1 113 ? 0.497 9.562 8.883 1 98.44 113 ILE B O 1
ATOM 2403 N N . ILE B 1 114 ? 2.467 9.523 7.793 1 98.56 114 ILE B N 1
ATOM 2404 C CA . ILE B 1 114 ? 1.921 10.031 6.539 1 98.56 114 ILE B CA 1
ATOM 2405 C C . ILE B 1 114 ? 2.496 9.242 5.367 1 98.56 114 ILE B C 1
ATOM 2407 O O . ILE B 1 114 ? 3.715 9.156 5.203 1 98.56 114 ILE B O 1
ATOM 2411 N N . TYR B 1 115 ? 1.669 8.68 4.641 1 97.88 115 TYR B N 1
ATOM 2412 C CA . TYR B 1 115 ? 2.062 8.07 3.369 1 97.88 115 TYR B CA 1
ATOM 2413 C C . TYR B 1 115 ? 1.728 8.992 2.203 1 97.88 115 TYR B C 1
ATOM 2415 O O . TYR B 1 115 ? 0.562 9.336 1.984 1 97.88 115 TYR B O 1
ATOM 2423 N N . MET B 1 116 ? 2.742 9.383 1.46 1 98.06 116 MET B N 1
ATOM 2424 C CA . MET B 1 116 ? 2.562 10.328 0.363 1 98.06 116 MET B CA 1
ATOM 2425 C C . MET B 1 116 ? 3.262 9.844 -0.9 1 98.06 116 MET B C 1
ATOM 2427 O O . MET B 1 116 ? 3.469 10.609 -1.839 1 98.06 116 MET B O 1
ATOM 2431 N N . HIS B 1 117 ? 3.73 8.594 -0.884 1 97.38 117 HIS B N 1
ATOM 2432 C CA . HIS B 1 117 ? 4.395 8.07 -2.074 1 97.38 117 HIS B CA 1
ATOM 2433 C C . HIS B 1 117 ? 3.445 8.047 -3.268 1 97.38 117 HIS B C 1
ATOM 2435 O O . HIS B 1 117 ? 2.225 8.023 -3.096 1 97.38 117 HIS B O 1
ATOM 2441 N N . GLY B 1 118 ? 3.986 8.117 -4.457 1 97.38 118 GLY B N 1
ATOM 2442 C CA . GLY B 1 118 ? 3.188 8.062 -5.672 1 97.38 118 GLY B CA 1
ATOM 2443 C C . GLY B 1 118 ? 2.379 9.328 -5.906 1 97.38 118 GLY B C 1
ATOM 2444 O O . GLY B 1 118 ? 1.23 9.258 -6.348 1 97.38 118 GLY B O 1
ATOM 2445 N N . ASN B 1 119 ? 2.896 10.461 -5.57 1 98.12 119 ASN B N 1
ATOM 2446 C CA . ASN B 1 119 ? 2.295 11.758 -5.855 1 98.12 119 ASN B CA 1
ATOM 2447 C C . ASN B 1 119 ? 3.182 12.602 -6.77 1 98.12 119 ASN B C 1
ATOM 2449 O O . ASN B 1 119 ? 3.91 12.055 -7.605 1 98.12 119 ASN B O 1
ATOM 2453 N N . LYS B 1 120 ? 2.994 13.938 -6.73 1 98.56 120 LYS B N 1
ATOM 2454 C CA . LYS B 1 120 ? 3.711 14.797 -7.668 1 98.56 120 LYS B CA 1
ATOM 2455 C C . LYS B 1 120 ? 4.602 15.789 -6.93 1 98.56 120 LYS B C 1
ATOM 2457 O O . LYS B 1 120 ? 4.848 16.891 -7.418 1 98.56 120 LYS B O 1
ATOM 2462 N N . ILE B 1 121 ? 5.02 15.445 -5.754 1 98.44 121 ILE B N 1
ATOM 2463 C CA . ILE B 1 121 ? 5.91 16.312 -4.984 1 98.44 121 ILE B CA 1
ATOM 2464 C C . ILE B 1 121 ? 7.277 16.375 -5.66 1 98.44 121 ILE B C 1
ATOM 2466 O O . ILE B 1 121 ? 7.938 15.344 -5.84 1 98.44 121 ILE B O 1
ATOM 2470 N N . ALA B 1 122 ? 7.77 17.609 -5.887 1 98 122 ALA B N 1
ATOM 2471 C CA . ALA B 1 122 ? 8.922 17.719 -6.777 1 98 122 ALA B CA 1
ATOM 2472 C C . ALA B 1 122 ? 10.109 18.359 -6.062 1 98 122 ALA B C 1
ATOM 2474 O O . ALA B 1 122 ? 11.258 18.219 -6.496 1 98 122 ALA B O 1
ATOM 2475 N N . THR B 1 123 ? 9.867 19.062 -4.945 1 97.38 123 THR B N 1
ATOM 2476 C CA . THR B 1 123 ? 10.953 19.844 -4.367 1 97.38 123 THR B CA 1
ATOM 2477 C C . THR B 1 123 ? 11.055 19.609 -2.863 1 97.38 123 THR B C 1
ATOM 2479 O O . THR B 1 123 ? 10.055 19.297 -2.213 1 97.38 123 THR B O 1
ATOM 2482 N N . PHE B 1 124 ? 12.227 19.828 -2.328 1 97.38 124 PHE B N 1
ATOM 2483 C CA . PHE B 1 124 ? 12.461 19.688 -0.896 1 97.38 124 PHE B CA 1
ATOM 2484 C C . PHE B 1 124 ? 11.75 20.797 -0.123 1 97.38 124 PHE B C 1
ATOM 2486 O O . PHE B 1 124 ? 11.461 20.641 1.064 1 97.38 124 PHE B O 1
ATOM 2493 N N . GLN B 1 125 ? 11.461 21.891 -0.82 1 97.31 125 GLN B N 1
ATOM 2494 C CA . GLN B 1 125 ? 10.727 22.984 -0.182 1 97.31 125 GLN B CA 1
ATOM 2495 C C . GLN B 1 125 ? 9.375 22.5 0.334 1 97.31 125 GLN B C 1
ATOM 2497 O O . GLN B 1 125 ? 8.906 22.969 1.378 1 97.31 125 GLN B O 1
ATOM 2502 N N . GLU B 1 126 ? 8.805 21.609 -0.394 1 97.75 126 GLU B N 1
ATOM 2503 C CA . GLU B 1 126 ? 7.539 21.047 0.058 1 97.75 126 GLU B CA 1
ATOM 2504 C C . GLU B 1 126 ? 7.73 20.172 1.292 1 97.75 126 GLU B C 1
ATOM 2506 O O . GLU B 1 126 ? 6.918 20.203 2.217 1 97.75 126 GLU B O 1
ATOM 2511 N N . VAL B 1 127 ? 8.797 19.453 1.317 1 97.94 127 VAL B N 1
ATOM 2512 C CA . VAL B 1 127 ? 9.086 18.547 2.432 1 97.94 127 VAL B CA 1
ATOM 2513 C C . VAL B 1 127 ? 9.352 19.375 3.695 1 97.94 127 VAL B C 1
ATOM 2515 O O . VAL B 1 127 ? 8.961 18.969 4.793 1 97.94 127 VAL B O 1
ATOM 2518 N N . ILE B 1 128 ? 9.961 20.516 3.551 1 97.62 128 ILE B N 1
ATOM 2519 C CA . ILE B 1 128 ? 10.273 21.406 4.668 1 97.62 128 ILE B CA 1
ATOM 2520 C C . ILE B 1 128 ? 8.992 21.781 5.406 1 97.62 128 ILE B C 1
ATOM 2522 O O . ILE B 1 128 ? 8.984 21.906 6.633 1 97.62 128 ILE B O 1
ATOM 2526 N N . LYS B 1 129 ? 7.926 21.875 4.688 1 97.06 129 LYS B N 1
ATOM 2527 C CA . LYS B 1 129 ? 6.645 22.25 5.285 1 97.06 129 LYS B CA 1
ATOM 2528 C C . LYS B 1 129 ? 6.176 21.188 6.281 1 97.06 129 LYS B C 1
ATOM 2530 O O . LYS B 1 129 ? 5.348 21.484 7.152 1 97.06 129 LYS B O 1
ATOM 2535 N N . LEU B 1 130 ? 6.648 19.984 6.242 1 97.75 130 LEU B N 1
ATOM 2536 C CA . LEU B 1 130 ? 6.258 18.906 7.145 1 97.75 130 LEU B CA 1
ATOM 2537 C C . LEU B 1 130 ? 6.902 19.078 8.516 1 97.75 130 LEU B C 1
ATOM 2539 O O . LEU B 1 130 ? 6.516 18.422 9.477 1 97.75 130 LEU B O 1
ATOM 2543 N N . ARG B 1 131 ? 7.836 20.016 8.617 1 96.69 131 ARG B N 1
ATOM 2544 C CA . ARG B 1 131 ? 8.445 20.312 9.914 1 96.69 131 ARG B CA 1
ATOM 2545 C C . ARG B 1 131 ? 7.398 20.781 10.914 1 96.69 131 ARG B C 1
ATOM 2547 O O . ARG B 1 131 ? 7.617 20.734 12.125 1 96.69 131 ARG B O 1
ATOM 2554 N N . GLN B 1 132 ? 6.344 21.281 10.375 1 95.56 132 GLN B N 1
ATOM 2555 C CA . GLN B 1 132 ? 5.281 21.797 11.219 1 95.56 132 GLN B CA 1
ATOM 2556 C C . GLN B 1 132 ? 4.555 20.672 11.953 1 95.56 132 GLN B C 1
ATOM 2558 O O . GLN B 1 132 ? 3.729 20.938 12.828 1 95.56 132 GLN B O 1
ATOM 2563 N N . LEU B 1 133 ? 4.82 19.438 11.625 1 97.19 133 LEU B N 1
ATOM 2564 C CA . LEU B 1 133 ? 4.23 18.281 12.273 1 97.19 133 LEU B CA 1
ATOM 2565 C C . LEU B 1 133 ? 5.191 17.688 13.305 1 97.19 133 LEU B C 1
ATOM 2567 O O . LEU B 1 133 ? 6.008 16.828 12.969 1 97.19 133 LEU B O 1
ATOM 2571 N N . PRO B 1 134 ? 4.98 18.016 14.555 1 95 134 PRO B N 1
ATOM 2572 C CA . PRO B 1 134 ? 5.988 17.703 15.57 1 95 134 PRO B CA 1
ATOM 2573 C C . PRO B 1 134 ? 6.035 16.203 15.906 1 95 134 PRO B C 1
ATOM 2575 O O . PRO B 1 134 ? 7.047 15.727 16.422 1 95 134 PRO B O 1
ATOM 2578 N N . LYS B 1 135 ? 5.039 15.453 15.586 1 97.69 135 LYS B N 1
ATOM 2579 C CA . LYS B 1 135 ? 4.98 14.062 16.016 1 97.69 135 LYS B CA 1
ATOM 2580 C C . LYS B 1 135 ? 5.242 13.109 14.852 1 97.69 135 LYS B C 1
ATOM 2582 O O . LYS B 1 135 ? 5.234 11.891 15.023 1 97.69 135 LYS B O 1
ATOM 2587 N N . LEU B 1 136 ? 5.531 13.641 13.648 1 98.19 136 LEU B N 1
ATOM 2588 C CA . LEU B 1 136 ? 5.715 12.82 12.461 1 98.19 136 LEU B CA 1
ATOM 2589 C C . LEU B 1 136 ? 6.949 11.938 12.594 1 98.19 136 LEU B C 1
ATOM 2591 O O . LEU B 1 136 ? 8.055 12.438 12.82 1 98.19 136 LEU B O 1
ATOM 2595 N N . THR B 1 137 ? 6.742 10.609 12.414 1 98.5 137 THR B N 1
ATOM 2596 C CA . THR B 1 137 ? 7.859 9.688 12.578 1 98.5 137 THR B CA 1
ATOM 2597 C C . THR B 1 137 ? 7.977 8.75 11.383 1 98.5 137 THR B C 1
ATOM 2599 O O . THR B 1 137 ? 9.031 8.156 11.148 1 98.5 137 THR B O 1
ATOM 2602 N N . LYS B 1 138 ? 6.949 8.539 10.625 1 98.38 138 LYS B N 1
ATOM 2603 C CA . LYS B 1 138 ? 6.945 7.668 9.453 1 98.38 138 LYS B CA 1
ATOM 2604 C C . LYS B 1 138 ? 6.418 8.398 8.227 1 98.38 138 LYS B C 1
ATOM 2606 O O . LYS B 1 138 ? 5.324 8.961 8.25 1 98.38 138 LYS B O 1
ATOM 2611 N N . LEU B 1 139 ? 7.219 8.336 7.18 1 98.44 139 LEU B N 1
ATOM 2612 C CA . LEU B 1 139 ? 6.891 9.078 5.965 1 98.44 139 LEU B CA 1
ATOM 2613 C C . LEU B 1 139 ? 7.246 8.266 4.723 1 98.44 139 LEU B C 1
ATOM 2615 O O . LEU B 1 139 ? 8.234 7.523 4.723 1 98.44 139 LEU B O 1
ATOM 2619 N N . THR B 1 140 ? 6.434 8.375 3.74 1 97.5 140 THR B N 1
ATOM 2620 C CA . THR B 1 140 ? 6.809 7.836 2.438 1 97.5 140 THR B CA 1
ATOM 2621 C C . THR B 1 140 ? 6.723 8.914 1.36 1 97.5 140 THR B C 1
ATOM 2623 O O . THR B 1 140 ? 5.82 9.75 1.388 1 97.5 140 THR B O 1
ATOM 2626 N N . LEU B 1 141 ? 7.676 8.906 0.429 1 97.38 141 LEU B N 1
ATOM 2627 C CA . LEU B 1 141 ? 7.703 9.891 -0.65 1 97.38 141 LEU B CA 1
ATOM 2628 C C . LEU B 1 141 ? 8.148 9.242 -1.96 1 97.38 141 LEU B C 1
ATOM 2630 O O . LEU B 1 141 ? 8.109 9.883 -3.014 1 97.38 141 LEU B O 1
ATOM 2634 N N . HIS B 1 142 ? 8.555 8.008 -1.93 1 94.5 142 HIS B N 1
ATOM 2635 C CA . HIS B 1 142 ? 9.047 7.367 -3.146 1 94.5 142 HIS B CA 1
ATOM 2636 C C . HIS B 1 142 ? 7.973 7.352 -4.23 1 94.5 142 HIS B C 1
ATOM 2638 O O . HIS B 1 142 ? 6.777 7.414 -3.928 1 94.5 142 HIS B O 1
ATOM 2644 N N . GLY B 1 143 ? 8.484 7.398 -5.535 1 95.38 143 GLY B N 1
ATOM 2645 C CA . GLY B 1 143 ? 7.539 7.508 -6.633 1 95.38 143 GLY B CA 1
ATOM 2646 C C . GLY B 1 143 ? 7.176 8.938 -6.965 1 95.38 143 GLY B C 1
ATOM 2647 O O . GLY B 1 143 ? 6.52 9.203 -7.977 1 95.38 143 GLY B O 1
ATOM 2648 N N . ASN B 1 144 ? 7.496 9.906 -6.102 1 97.19 144 ASN B N 1
ATOM 2649 C CA . ASN B 1 144 ? 7.426 11.328 -6.422 1 97.19 144 ASN B CA 1
ATOM 2650 C C . ASN B 1 144 ? 8.633 11.781 -7.238 1 97.19 144 ASN B C 1
ATOM 2652 O O . ASN B 1 144 ? 9.68 11.133 -7.211 1 97.19 144 ASN B O 1
ATOM 2656 N N . PRO B 1 145 ? 8.5 12.953 -7.961 1 97.5 145 PRO B N 1
ATOM 2657 C CA . PRO B 1 145 ? 9.656 13.477 -8.688 1 97.5 145 PRO B CA 1
ATOM 2658 C C . PRO B 1 145 ? 10.844 13.781 -7.777 1 97.5 145 PRO B C 1
ATOM 2660 O O . PRO B 1 145 ? 11.992 13.648 -8.195 1 97.5 145 PRO B O 1
ATOM 2663 N N . ILE B 1 146 ? 10.648 14.062 -6.578 1 97.12 146 ILE B N 1
ATOM 2664 C CA . ILE B 1 146 ? 11.695 14.453 -5.641 1 97.12 146 ILE B CA 1
ATOM 2665 C C . ILE B 1 146 ? 12.656 13.281 -5.422 1 97.12 146 ILE B C 1
ATOM 2667 O O . ILE B 1 146 ? 13.797 13.484 -5.016 1 97.12 146 ILE B O 1
ATOM 2671 N N . GLU B 1 147 ? 12.148 12.07 -5.582 1 94.75 147 GLU B N 1
ATOM 2672 C CA . GLU B 1 147 ? 12.961 10.883 -5.336 1 94.75 147 GLU B CA 1
ATOM 2673 C C . GLU B 1 147 ? 14.188 10.852 -6.238 1 94.75 147 GLU B C 1
ATOM 2675 O O . GLU B 1 147 ? 15.211 10.258 -5.883 1 94.75 147 GLU B O 1
ATOM 2680 N N . LYS B 1 148 ? 14.086 11.547 -7.305 1 92.69 148 LYS B N 1
ATOM 2681 C CA . LYS B 1 148 ? 15.164 11.531 -8.297 1 92.69 148 LYS B CA 1
ATOM 2682 C C . LYS B 1 148 ? 16.266 12.516 -7.926 1 92.69 148 LYS B C 1
ATOM 2684 O O . LYS B 1 148 ? 17.344 12.5 -8.516 1 92.69 148 LYS B O 1
ATOM 2689 N N . GLU B 1 149 ? 16.047 13.32 -6.977 1 93.25 149 GLU B N 1
ATOM 2690 C CA . GLU B 1 149 ? 17.031 14.297 -6.551 1 93.25 149 GLU B CA 1
ATOM 2691 C C . GLU B 1 149 ? 18.219 13.617 -5.871 1 93.25 149 GLU B C 1
ATOM 2693 O O . GLU B 1 149 ? 18.047 12.664 -5.105 1 93.25 149 GLU B O 1
ATOM 2698 N N . LYS B 1 150 ? 19.422 14.086 -6.113 1 89.69 150 LYS B N 1
ATOM 2699 C CA . LYS B 1 150 ? 20.625 13.57 -5.473 1 89.69 150 LYS B CA 1
ATOM 2700 C C . LYS B 1 150 ? 20.562 13.727 -3.957 1 89.69 150 LYS B C 1
ATOM 2702 O O . LYS B 1 150 ? 20.203 14.797 -3.453 1 89.69 150 LYS B O 1
ATOM 2707 N N . GLY B 1 151 ? 20.828 12.695 -3.254 1 90.5 151 GLY B N 1
ATOM 2708 C CA . GLY B 1 151 ? 20.828 12.734 -1.801 1 90.5 151 GLY B CA 1
ATOM 2709 C C . GLY B 1 151 ? 19.453 12.766 -1.191 1 90.5 151 GLY B C 1
ATOM 2710 O O . GLY B 1 151 ? 19.281 13.172 -0.042 1 90.5 151 GLY B O 1
ATOM 2711 N N . TYR B 1 152 ? 18.516 12.398 -1.977 1 94.06 152 TYR B N 1
ATOM 2712 C CA . TYR B 1 152 ? 17.109 12.422 -1.588 1 94.06 152 TYR B CA 1
ATOM 2713 C C . TYR B 1 152 ? 16.922 11.906 -0.166 1 94.06 152 TYR B C 1
ATOM 2715 O O . TYR B 1 152 ? 16.375 12.609 0.69 1 94.06 152 TYR B O 1
ATOM 2723 N N . PHE B 1 153 ? 17.422 10.766 0.12 1 93.31 153 PHE B N 1
ATOM 2724 C CA . PHE B 1 153 ? 17.203 10.07 1.382 1 93.31 153 PHE B CA 1
ATOM 2725 C C . PHE B 1 153 ? 17.75 10.875 2.551 1 93.31 153 PHE B C 1
ATOM 2727 O O . PHE B 1 153 ? 17 11.242 3.463 1 93.31 153 PHE B O 1
ATOM 2734 N N . HIS B 1 154 ? 18.953 11.195 2.52 1 93.62 154 HIS B N 1
ATOM 2735 C CA . HIS B 1 154 ? 19.594 11.891 3.635 1 93.62 154 HIS B CA 1
ATOM 2736 C C . HIS B 1 154 ? 19.141 13.344 3.711 1 93.62 154 HIS B C 1
ATOM 2738 O O . HIS B 1 154 ? 19.078 13.922 4.797 1 93.62 154 HIS B O 1
ATOM 2744 N N . THR B 1 155 ? 18.781 13.984 2.525 1 95.5 155 THR B N 1
ATOM 2745 C CA . THR B 1 155 ? 18.25 15.344 2.555 1 95.5 155 THR B CA 1
ATOM 2746 C C . THR B 1 155 ? 16.922 15.391 3.287 1 95.5 155 THR B C 1
ATOM 2748 O O . THR B 1 155 ? 16.688 16.266 4.125 1 95.5 155 THR B O 1
ATOM 2751 N N . VAL B 1 156 ? 16.094 14.406 2.994 1 97.19 156 VAL B N 1
ATOM 2752 C CA . VAL B 1 156 ? 14.812 14.344 3.693 1 97.19 156 VAL B CA 1
ATOM 2753 C C . VAL B 1 156 ? 15.055 14.172 5.191 1 97.19 156 VAL B C 1
ATOM 2755 O O . VAL B 1 156 ? 14.414 14.844 6.008 1 97.19 156 VAL B O 1
ATOM 2758 N N . LEU B 1 157 ? 16.016 13.359 5.547 1 96.25 157 LEU B N 1
ATOM 2759 C CA . LEU B 1 157 ? 16.312 13.109 6.953 1 96.25 157 LEU B CA 1
ATOM 2760 C C . LEU B 1 157 ? 16.875 14.352 7.625 1 96.25 157 LEU B C 1
ATOM 2762 O O . LEU B 1 157 ? 16.641 14.578 8.812 1 96.25 157 LEU B O 1
ATOM 2766 N N . SER B 1 158 ? 17.578 15.055 6.879 1 96.94 158 SER B N 1
ATOM 2767 C CA . SER B 1 158 ? 18.109 16.297 7.43 1 96.94 158 SER B CA 1
ATOM 2768 C C . SER B 1 158 ? 16.984 17.297 7.703 1 96.94 158 SER B C 1
ATOM 2770 O O . SER B 1 158 ? 17.047 18.078 8.656 1 96.94 158 SER B O 1
ATOM 2772 N N . ILE B 1 159 ? 16.016 17.266 6.859 1 97.44 159 ILE B N 1
ATOM 2773 C CA . ILE B 1 159 ? 14.875 18.156 7 1 97.44 159 ILE B CA 1
ATOM 2774 C C . ILE B 1 159 ? 14 17.703 8.164 1 97.44 159 ILE B C 1
ATOM 2776 O O . ILE B 1 159 ? 13.516 18.516 8.945 1 97.44 159 ILE B O 1
ATOM 2780 N N . LEU B 1 160 ? 13.82 16.375 8.227 1 97.94 160 LEU B N 1
ATOM 2781 C CA . LEU B 1 160 ? 12.945 15.766 9.219 1 97.94 160 LEU B CA 1
ATOM 2782 C C . LEU B 1 160 ? 13.719 14.781 10.086 1 97.94 160 LEU B C 1
ATOM 2784 O O . LEU B 1 160 ? 13.555 13.57 9.961 1 97.94 160 LEU B O 1
ATOM 2788 N N . PRO B 1 161 ? 14.406 15.219 11.047 1 96.44 161 PRO B N 1
ATOM 2789 C CA . PRO B 1 161 ? 15.32 14.375 11.812 1 96.44 161 PRO B CA 1
ATOM 2790 C C . PRO B 1 161 ? 14.594 13.414 12.75 1 96.44 161 PRO B C 1
ATOM 2792 O O . PRO B 1 161 ? 15.188 12.461 13.25 1 96.44 161 PRO B O 1
ATOM 2795 N N . ASN B 1 162 ? 13.344 13.609 12.977 1 96.69 162 ASN B N 1
ATOM 2796 C CA . ASN B 1 162 ? 12.602 12.781 13.922 1 96.69 162 ASN B CA 1
ATOM 2797 C C . ASN B 1 162 ? 12.047 11.523 13.258 1 96.69 162 ASN B C 1
ATOM 2799 O O . ASN B 1 162 ? 11.477 10.664 13.922 1 96.69 162 ASN B O 1
ATOM 2803 N N . LEU B 1 163 ? 12.305 11.398 11.961 1 97.69 163 LEU B N 1
ATOM 2804 C CA . LEU B 1 163 ? 11.766 10.242 11.258 1 97.69 163 LEU B CA 1
ATOM 2805 C C . LEU B 1 163 ? 12.406 8.953 11.75 1 97.69 163 LEU B C 1
ATOM 2807 O O . LEU B 1 163 ? 13.617 8.906 11.977 1 97.69 163 LEU B O 1
ATOM 2811 N N . VAL B 1 164 ? 11.547 8.023 11.914 1 96.75 164 VAL B N 1
ATOM 2812 C CA . VAL B 1 164 ? 11.99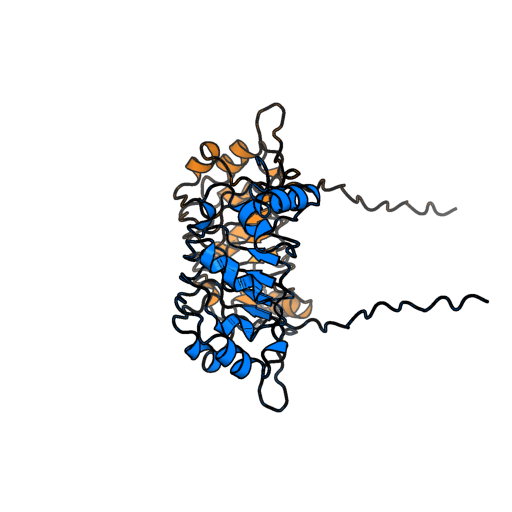2 6.68 12.273 1 96.75 164 VAL B CA 1
ATOM 2813 C C . VAL B 1 164 ? 12.016 5.789 11.039 1 96.75 164 VAL B C 1
ATOM 2815 O O . VAL B 1 164 ? 12.852 4.891 10.922 1 96.75 164 VAL B O 1
ATOM 2818 N N . THR B 1 165 ? 11.141 6.023 10.125 1 94.88 165 THR B N 1
ATOM 2819 C CA . THR B 1 165 ? 11.125 5.328 8.844 1 94.88 165 THR B CA 1
ATOM 2820 C C . THR B 1 165 ? 10.883 6.309 7.699 1 94.88 165 THR B C 1
ATOM 2822 O O . THR B 1 165 ? 10.117 7.266 7.844 1 94.88 165 THR B O 1
ATOM 2825 N N . LEU B 1 166 ? 11.539 6.02 6.625 1 95.62 166 LEU B N 1
ATOM 2826 C CA . LEU B 1 166 ? 11.297 6.676 5.344 1 95.62 166 LEU B CA 1
ATOM 2827 C C . LEU B 1 166 ? 11.141 5.652 4.227 1 95.62 166 LEU B C 1
ATOM 2829 O O . LEU B 1 166 ? 11.984 4.762 4.078 1 95.62 166 LEU B O 1
ATOM 2833 N N . ASP B 1 167 ? 10.07 5.754 3.557 1 92.81 167 ASP B N 1
ATOM 2834 C CA . ASP B 1 167 ? 9.82 4.836 2.453 1 92.81 167 ASP B CA 1
ATOM 2835 C C . ASP B 1 167 ? 9.883 3.383 2.922 1 92.81 167 ASP B C 1
ATOM 2837 O O . ASP B 1 167 ? 10.562 2.557 2.303 1 92.81 167 ASP B O 1
ATOM 2841 N N . PHE B 1 168 ? 9.359 3.156 4.043 1 86.19 168 PHE B N 1
ATOM 2842 C CA . PHE B 1 168 ? 9.172 1.848 4.656 1 86.19 168 PHE B CA 1
ATOM 2843 C C . PHE B 1 168 ? 10.508 1.258 5.094 1 86.19 168 PHE B C 1
ATOM 2845 O O . PHE B 1 168 ? 10.609 0.052 5.332 1 86.19 168 PHE B O 1
ATOM 2852 N N . THR B 1 169 ? 11.453 2.096 5.094 1 84.94 169 THR B N 1
ATOM 2853 C CA . THR B 1 169 ? 12.773 1.664 5.531 1 84.94 169 THR B CA 1
ATOM 2854 C C . THR B 1 169 ? 13.117 2.271 6.891 1 84.94 169 THR B C 1
ATOM 2856 O O . THR B 1 169 ? 12.945 3.473 7.102 1 84.94 169 THR B O 1
ATOM 2859 N N . GLY B 1 170 ? 13.547 1.446 7.723 1 88.69 170 GLY B N 1
ATOM 2860 C CA . GLY B 1 170 ? 14.016 1.948 9.008 1 88.69 170 GLY B CA 1
ATOM 2861 C C . GLY B 1 170 ? 15.281 2.781 8.898 1 88.69 170 GLY B C 1
ATOM 2862 O O . GLY B 1 170 ? 16.172 2.461 8.109 1 88.69 170 GLY B O 1
ATOM 2863 N N . ILE B 1 171 ? 15.297 3.775 9.742 1 91.88 171 ILE B N 1
ATOM 2864 C CA . ILE B 1 171 ? 16.422 4.699 9.711 1 91.88 171 ILE B CA 1
ATOM 2865 C C . ILE B 1 171 ? 17.422 4.352 10.82 1 91.88 171 ILE B C 1
ATOM 2867 O O . ILE B 1 171 ? 17.047 4.281 11.992 1 91.88 171 ILE B O 1
ATOM 2871 N N . SER B 1 172 ? 18.609 4.172 10.5 1 90.44 172 SER B N 1
ATOM 2872 C CA . SER B 1 172 ? 19.641 3.812 11.469 1 90.44 172 SER B CA 1
ATOM 2873 C C . SER B 1 172 ? 20.297 5.051 12.078 1 90.44 172 SER B C 1
ATOM 2875 O O . SER B 1 172 ? 20.094 6.164 11.578 1 90.44 172 SER B O 1
ATOM 2877 N N . ARG B 1 173 ? 21.016 4.785 13.117 1 92.12 173 ARG B N 1
ATOM 2878 C CA . ARG B 1 173 ? 21.781 5.863 13.734 1 92.12 173 ARG B CA 1
ATOM 2879 C C . ARG B 1 173 ? 22.797 6.453 12.75 1 92.12 173 ARG B C 1
ATOM 2881 O O . ARG B 1 173 ? 23 7.668 12.727 1 92.12 173 ARG B O 1
ATOM 2888 N N . ALA B 1 174 ? 23.391 5.594 11.961 1 90.5 174 ALA B N 1
ATOM 2889 C CA . ALA B 1 174 ? 24.375 6.035 10.977 1 90.5 174 ALA B CA 1
ATOM 2890 C C . ALA B 1 174 ? 23.734 6.945 9.938 1 90.5 174 ALA B C 1
ATOM 2892 O O . ALA B 1 174 ? 24.328 7.938 9.508 1 90.5 174 ALA B O 1
ATOM 2893 N N . ASP B 1 175 ? 22.531 6.648 9.516 1 91.69 175 ASP B N 1
ATOM 2894 C CA . ASP B 1 175 ? 21.797 7.496 8.586 1 91.69 175 ASP B CA 1
ATOM 2895 C C . ASP B 1 175 ? 21.562 8.883 9.172 1 91.69 175 ASP B C 1
ATOM 2897 O O . ASP B 1 175 ? 21.734 9.891 8.477 1 91.69 175 ASP B O 1
ATOM 2901 N N . LYS B 1 176 ? 21.219 8.859 10.406 1 93.69 176 LYS B N 1
ATOM 2902 C CA . LYS B 1 176 ? 20.953 10.125 11.086 1 93.69 176 LYS B CA 1
ATOM 2903 C C . LYS B 1 176 ? 22.219 10.977 11.172 1 93.69 176 LYS B C 1
ATOM 2905 O O . LYS B 1 176 ? 22.172 12.195 10.992 1 93.69 176 LYS B O 1
ATOM 2910 N N . GLN B 1 177 ? 23.234 10.367 11.477 1 92.94 177 GLN B N 1
ATOM 2911 C CA . GLN B 1 177 ? 24.516 11.086 11.555 1 92.94 177 GLN B CA 1
ATOM 2912 C C . GLN B 1 177 ? 24.891 11.68 10.203 1 92.94 177 GLN B C 1
ATOM 2914 O O . GLN B 1 177 ? 25.328 12.836 10.125 1 92.94 177 GLN B O 1
ATOM 2919 N N . THR B 1 178 ? 24.734 10.922 9.203 1 90.94 178 THR B N 1
ATOM 2920 C CA . THR B 1 178 ? 25.031 11.391 7.855 1 90.94 178 THR B CA 1
ATOM 2921 C C . THR B 1 178 ? 24.156 12.586 7.488 1 90.94 178 THR B C 1
ATOM 2923 O O . THR B 1 178 ? 24.641 13.57 6.926 1 90.94 178 THR B O 1
ATOM 2926 N N . ALA B 1 179 ? 22.922 12.531 7.805 1 93.56 179 ALA B N 1
ATOM 2927 C CA . ALA B 1 179 ? 21.969 13.594 7.508 1 93.56 179 ALA B CA 1
ATOM 2928 C C . ALA B 1 179 ? 22.312 14.867 8.266 1 93.56 179 ALA B C 1
ATOM 2930 O O . ALA B 1 179 ? 22.125 15.977 7.754 1 93.56 179 ALA B O 1
ATOM 2931 N N . ALA B 1 180 ? 22.734 14.664 9.5 1 93.31 180 ALA B N 1
ATOM 2932 C CA . ALA B 1 180 ? 23.078 15.805 10.336 1 93.31 180 ALA B CA 1
ATOM 2933 C C . ALA B 1 180 ? 24.234 16.609 9.734 1 93.31 180 ALA B C 1
ATOM 2935 O O . ALA B 1 180 ? 24.312 17.828 9.906 1 93.31 180 ALA B O 1
ATOM 2936 N N . LEU B 1 181 ? 25.094 15.977 8.969 1 89.19 181 LEU B N 1
ATOM 2937 C CA . LEU B 1 181 ? 26.234 16.625 8.32 1 89.19 181 LEU B CA 1
ATOM 2938 C C . LEU B 1 181 ? 25.766 17.5 7.16 1 89.19 181 LEU B C 1
ATOM 2940 O O . LEU B 1 181 ? 26.422 18.5 6.832 1 89.19 181 LEU B O 1
ATOM 2944 N N . ILE B 1 182 ? 24.797 17.188 6.551 1 84.81 182 ILE B N 1
ATOM 2945 C CA . ILE B 1 182 ? 24.25 17.938 5.426 1 84.81 182 ILE B CA 1
ATOM 2946 C C . ILE B 1 182 ? 23.625 19.234 5.93 1 84.81 182 ILE B C 1
ATOM 2948 O O . ILE B 1 182 ? 23.75 20.281 5.281 1 84.81 182 ILE B O 1
ATOM 2952 N N . ARG B 1 183 ? 22.922 19.188 7.008 1 75 183 ARG B N 1
ATOM 2953 C CA . ARG B 1 183 ? 22.266 20.344 7.605 1 75 183 ARG B CA 1
ATOM 2954 C C . ARG B 1 183 ? 23.281 21.438 7.93 1 75 183 ARG B C 1
ATOM 2956 O O . ARG B 1 183 ? 22.984 22.625 7.816 1 75 183 ARG B O 1
ATOM 2963 N N . ARG B 1 184 ? 24.625 21.062 8.469 1 64.56 184 ARG B N 1
ATOM 2964 C CA . ARG B 1 184 ? 25.641 22.016 8.914 1 64.56 184 ARG B CA 1
ATOM 2965 C C . ARG B 1 184 ? 26.438 22.562 7.742 1 64.56 184 ARG B C 1
ATOM 2967 O O . ARG B 1 184 ? 27.391 21.938 7.285 1 64.56 184 ARG B O 1
ATOM 2974 N N . PRO B 1 185 ? 26.125 23.125 6.805 1 52.59 185 PRO B N 1
ATOM 2975 C CA . PRO B 1 185 ? 27.125 23.594 5.852 1 52.59 185 PRO B CA 1
ATOM 2976 C C . PRO B 1 185 ? 28.391 24.125 6.531 1 52.59 185 PRO B C 1
ATOM 2978 O O . PRO B 1 185 ? 28.406 24.297 7.754 1 52.59 185 PRO B O 1
ATOM 2981 N N . GLY B 1 186 ? 29.188 25.172 5.73 1 42.59 186 GLY B N 1
ATOM 2982 C CA . GLY B 1 186 ? 30.5 25.797 5.801 1 42.59 186 GLY B CA 1
ATOM 2983 C C . GLY B 1 186 ? 30.75 26.516 7.109 1 42.59 186 GLY B C 1
ATOM 2984 O O . GLY B 1 186 ? 30.484 27.719 7.219 1 42.59 186 GLY B O 1
ATOM 2985 N N . GLN B 1 187 ? 30.422 26.312 8.211 1 40.66 187 GLN B N 1
ATOM 2986 C CA . GLN B 1 187 ? 31.281 27.047 9.133 1 40.66 187 GLN B CA 1
ATOM 2987 C C . GLN B 1 187 ? 32.75 26.688 8.922 1 40.66 187 GLN B C 1
ATOM 2989 O O . GLN B 1 187 ? 33.562 26.859 9.82 1 40.66 187 GLN B O 1
ATOM 2994 N N . ASN B 1 188 ? 33.156 25.969 8.016 1 33.59 188 ASN B N 1
ATOM 2995 C CA . ASN B 1 188 ? 34.625 25.812 7.938 1 33.59 188 ASN B CA 1
ATOM 2996 C C . ASN B 1 188 ? 35.312 27.156 7.84 1 33.59 188 ASN B C 1
ATOM 2998 O O . ASN B 1 188 ? 36.25 27.438 8.617 1 33.59 188 ASN B O 1
ATOM 3002 N N . LYS B 1 189 ? 36.156 27.516 6.527 1 29.39 189 LYS B N 1
ATOM 3003 C CA . LYS B 1 189 ? 37.5 28.062 6.352 1 29.39 189 LYS B CA 1
ATOM 3004 C C . LYS B 1 189 ? 37.5 29.562 6.586 1 29.39 189 LYS B C 1
ATOM 3006 O O . LYS B 1 189 ? 37.031 30.344 5.754 1 29.39 189 LYS B O 1
ATOM 3011 N N . HIS B 1 190 ? 36.969 29.922 7.785 1 24.44 190 HIS B N 1
ATOM 3012 C CA . HIS B 1 190 ? 37.875 31.047 8.07 1 24.44 190 HIS B CA 1
ATOM 3013 C C . HIS B 1 190 ? 39.344 30.609 7.988 1 24.44 190 HIS B C 1
ATOM 3015 O O . HIS B 1 190 ? 39.688 29.531 8.461 1 24.44 190 HIS B O 1
#

pLDDT: mean 86.71, std 20.13, range [24.44, 98.56]